Protein AF-A0A6P6S025-F1 (afdb_monomer)

Sequence (208 aa):
MRQEQKTNDDDSGNVTNVATKAQ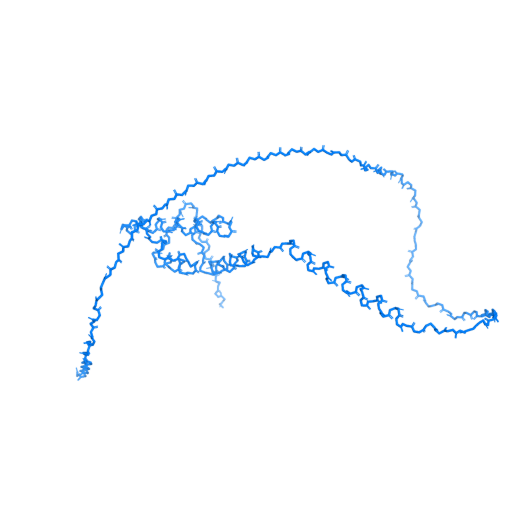LQAAVKTLGMGPSAFKGLSKEPDAYCSELQARILAFIEKSSGEKHKALPTPEELAELKKAAEAKKELSFLDASSIIEAIKRDIARDLEREAAQAASEPQQKKAKVEKEAGTRASAAPAAGSGAGKRGGDAEEKQEEEEDEDAEDSEDSDEDEDGSEDSEGDSEEDSDGSDSSEEDAAEEDEDKEE

Foldseek 3Di:
DDDDPDDPPDDDPDDQPQDAPVVLVLLCVLLVVPPVLQPPQDPDRVSNSVSSFVSSQVSLCVQQVDHDSYDDDPVVSNVSSVNSVVVVVVVVDDPVVVVVVVVVVVVVVVVVVVVVVVPPPPPDDDDDDDDDDDDDDDDDDDDDDDDDDDDDDDDDDDDDDDDDDDDDDDDDDDDDDDDDDDDDDDDDDDDDDDDDDDDDDDDDDDDD

Radius of gyration: 38.67 Å; Cα contacts (8 Å, |Δi|>4): 63; chains: 1; bounding box: 75×80×108 Å

Solvent-accessible surface area (backbone atoms only — not comparable to full-atom values): 14700 Å² total; per-residue (Å²): 136,82,84,78,83,76,80,82,81,75,85,71,83,91,62,77,70,67,60,52,64,68,58,51,52,50,49,41,59,65,60,60,62,58,75,68,70,62,62,92,56,58,90,50,70,70,58,26,31,46,54,46,49,53,52,50,44,54,50,44,27,72,56,66,68,50,87,61,86,55,85,71,54,76,66,56,42,51,51,48,40,52,50,31,50,52,51,53,57,53,70,71,58,55,66,66,63,52,53,51,50,52,53,52,50,54,53,52,51,53,51,53,49,51,51,50,64,71,66,55,77,81,79,81,83,79,96,80,80,87,84,92,82,90,81,84,88,83,84,89,84,88,83,91,80,87,86,84,86,89,83,82,88,80,91,77,89,79,82,88,80,85,83,87,80,87,86,87,82,84,78,89,78,88,77,89,78,88,74,88,74,90,78,88,78,90,82,82,88,80,87,80,89,84,77,89,84,88,78,80,89,83,86,79,88,75,92,130

Organism: NCBI:txid88456

Structure (mmCIF, N/CA/C/O backbone):
data_AF-A0A6P6S025-F1
#
_entry.id   AF-A0A6P6S025-F1
#
loop_
_atom_site.group_PDB
_atom_site.id
_atom_site.type_symbol
_atom_site.label_atom_id
_atom_site.label_alt_id
_atom_site.label_comp_id
_atom_site.label_asym_id
_atom_site.label_entity_id
_atom_site.label_seq_id
_atom_site.pdbx_PDB_ins_code
_atom_site.Cartn_x
_atom_site.Cartn_y
_atom_site.Cartn_z
_atom_site.occupancy
_atom_site.B_iso_or_equiv
_atom_site.auth_seq_id
_atom_site.auth_comp_id
_atom_site.auth_asym_id
_atom_site.auth_atom_id
_atom_site.pdbx_PDB_model_num
ATOM 1 N N . MET A 1 1 ? 34.491 -28.119 13.335 1.00 45.75 1 MET A N 1
ATOM 2 C CA . MET A 1 1 ? 34.463 -27.193 12.187 1.00 45.75 1 MET A CA 1
ATOM 3 C C . MET A 1 1 ? 33.104 -26.517 12.192 1.00 45.75 1 MET A C 1
ATOM 5 O O . MET A 1 1 ? 32.131 -27.137 11.790 1.00 45.75 1 MET A O 1
ATOM 9 N N . ARG A 1 2 ? 33.006 -25.324 12.785 1.00 48.69 2 ARG A N 1
ATOM 10 C CA . ARG A 1 2 ? 31.801 -24.493 12.696 1.00 48.69 2 ARG A CA 1
ATOM 11 C C . ARG A 1 2 ? 32.002 -23.607 11.474 1.00 48.69 2 ARG A C 1
ATOM 13 O O . ARG A 1 2 ? 32.992 -22.888 11.428 1.00 48.69 2 ARG A O 1
ATOM 20 N N . GLN A 1 3 ? 31.148 -23.761 10.468 1.00 48.97 3 GLN A N 1
ATOM 21 C CA . GLN A 1 3 ? 31.121 -22.850 9.332 1.00 48.97 3 GLN A CA 1
ATOM 22 C C . GLN A 1 3 ? 30.539 -21.527 9.830 1.00 48.97 3 GLN A C 1
ATOM 24 O O . GLN A 1 3 ? 29.394 -21.476 10.273 1.00 48.97 3 GLN A O 1
ATOM 29 N N . GLU A 1 4 ? 31.369 -20.491 9.827 1.00 56.25 4 GLU A N 1
ATOM 30 C CA . GLU A 1 4 ? 30.951 -19.109 10.017 1.00 56.25 4 GLU A CA 1
ATOM 31 C C . GLU A 1 4 ? 30.175 -18.689 8.764 1.00 56.25 4 GLU A C 1
ATOM 33 O O . GLU A 1 4 ? 30.724 -18.638 7.662 1.00 56.25 4 GLU A O 1
ATOM 38 N N . GLN A 1 5 ? 28.875 -18.448 8.923 1.00 57.62 5 GLN A N 1
ATOM 39 C CA . GLN A 1 5 ? 28.072 -17.782 7.907 1.00 57.62 5 GLN A CA 1
ATOM 40 C C . GLN A 1 5 ? 28.492 -16.314 7.886 1.00 57.62 5 GLN A C 1
ATOM 42 O O . GLN A 1 5 ? 28.171 -15.541 8.784 1.00 57.62 5 GLN A O 1
ATOM 47 N N . LYS A 1 6 ? 29.281 -15.966 6.873 1.00 56.22 6 LYS A N 1
ATOM 48 C CA . LYS A 1 6 ? 29.662 -14.599 6.545 1.00 56.22 6 LYS A CA 1
ATOM 49 C C . LYS A 1 6 ? 28.492 -13.965 5.793 1.00 56.22 6 LYS A C 1
ATOM 51 O O . LYS A 1 6 ? 28.271 -14.293 4.630 1.00 56.22 6 LYS A O 1
ATOM 56 N N . THR A 1 7 ? 27.719 -13.117 6.466 1.00 49.66 7 THR A N 1
ATOM 57 C CA . THR A 1 7 ? 26.795 -12.202 5.794 1.00 49.66 7 THR A CA 1
ATOM 58 C C . THR A 1 7 ? 27.651 -11.144 5.104 1.00 49.66 7 THR A C 1
ATOM 60 O O . THR A 1 7 ? 28.381 -10.390 5.744 1.00 49.66 7 THR A O 1
ATOM 63 N N . ASN A 1 8 ? 27.667 -11.179 3.773 1.00 44.22 8 ASN A N 1
ATOM 64 C CA . ASN A 1 8 ? 28.181 -10.073 2.981 1.00 44.22 8 ASN A CA 1
ATOM 65 C C . ASN A 1 8 ? 27.085 -9.008 2.966 1.00 44.22 8 ASN A C 1
ATOM 67 O O . ASN A 1 8 ? 26.176 -9.058 2.141 1.00 44.22 8 ASN A O 1
ATOM 71 N N . ASP A 1 9 ? 27.154 -8.087 3.917 1.00 46.47 9 ASP A N 1
ATOM 72 C CA . ASP A 1 9 ? 26.523 -6.782 3.791 1.00 46.47 9 ASP A CA 1
ATOM 73 C C . ASP A 1 9 ? 27.445 -5.941 2.899 1.00 46.47 9 ASP A C 1
ATOM 75 O O . ASP A 1 9 ? 28.384 -5.295 3.368 1.00 46.47 9 ASP A O 1
ATOM 79 N N . ASP A 1 10 ? 27.249 -6.051 1.583 1.00 49.84 10 ASP A N 1
ATOM 80 C CA . ASP A 1 10 ? 27.920 -5.189 0.619 1.00 49.84 10 ASP A CA 1
ATOM 81 C C . ASP A 1 10 ? 27.335 -3.774 0.712 1.00 49.84 10 ASP A C 1
ATOM 83 O O . ASP A 1 10 ? 26.189 -3.496 0.349 1.00 49.84 10 ASP A O 1
ATOM 87 N N . ASP A 1 11 ? 28.189 -2.885 1.211 1.00 51.81 11 ASP A N 1
ATOM 88 C CA . ASP A 1 11 ? 28.200 -1.452 0.966 1.00 51.81 11 ASP A CA 1
ATOM 89 C C . ASP A 1 11 ? 27.830 -1.142 -0.498 1.00 51.81 11 ASP A C 1
ATOM 91 O O . ASP A 1 11 ? 28.513 -1.533 -1.446 1.00 51.81 11 ASP A O 1
ATOM 95 N N . SER A 1 12 ? 26.734 -0.415 -0.703 1.00 38.59 12 SER A N 1
ATOM 96 C CA . SER A 1 12 ? 26.476 0.256 -1.976 1.00 38.59 12 SER A CA 1
ATOM 97 C C . SER A 1 12 ? 25.946 1.653 -1.721 1.00 38.59 12 SER A C 1
ATOM 99 O O . SER A 1 12 ? 24.746 1.936 -1.728 1.00 38.59 12 SER A O 1
ATOM 101 N N . GLY A 1 13 ? 26.901 2.555 -1.505 1.00 37.09 13 GLY A N 1
ATOM 102 C CA . GLY A 1 13 ? 26.704 3.975 -1.712 1.00 37.09 13 GLY A CA 1
ATOM 103 C C . GLY A 1 13 ? 26.188 4.262 -3.126 1.00 37.09 13 GLY A C 1
ATOM 104 O O . GLY A 1 13 ? 26.809 3.914 -4.122 1.00 37.09 13 GLY A O 1
ATOM 105 N N . ASN A 1 14 ? 25.047 4.945 -3.183 1.00 38.47 14 ASN A N 1
ATOM 106 C CA . ASN A 1 14 ? 24.631 5.866 -4.243 1.00 38.47 14 ASN A CA 1
ATOM 107 C C . ASN A 1 14 ? 24.763 5.408 -5.712 1.00 38.47 14 ASN A C 1
ATOM 109 O O . ASN A 1 14 ? 25.119 6.202 -6.583 1.00 38.47 14 ASN A O 1
ATOM 113 N N . VAL A 1 15 ? 24.396 4.163 -6.003 1.00 43.31 15 VAL A N 1
ATOM 114 C CA . VAL A 1 15 ? 23.937 3.765 -7.336 1.00 43.31 15 VAL A CA 1
ATOM 115 C C . VAL A 1 15 ? 22.492 3.337 -7.152 1.00 43.31 15 VAL A C 1
ATOM 117 O O . VAL A 1 15 ? 22.216 2.400 -6.405 1.00 43.31 15 VAL A O 1
ATOM 120 N N . THR A 1 16 ? 21.544 4.039 -7.771 1.00 56.47 16 THR A N 1
ATOM 121 C CA . THR A 1 16 ? 20.168 3.545 -7.890 1.00 56.47 16 THR A CA 1
ATOM 122 C C . THR A 1 16 ? 20.220 2.300 -8.767 1.00 56.47 16 THR A C 1
ATOM 124 O O . THR A 1 16 ? 20.054 2.390 -9.982 1.00 56.47 16 THR A O 1
ATOM 127 N N . ASN A 1 17 ? 20.552 1.152 -8.172 1.00 70.88 17 ASN A N 1
ATOM 128 C CA . ASN A 1 17 ? 20.560 -0.124 -8.862 1.00 70.88 17 ASN A CA 1
ATOM 129 C C . ASN A 1 17 ? 19.141 -0.353 -9.369 1.00 70.88 17 ASN A C 1
ATOM 131 O O . ASN A 1 17 ? 18.190 -0.494 -8.592 1.00 70.88 17 ASN A O 1
ATOM 135 N N . VAL A 1 18 ? 19.005 -0.286 -10.689 1.00 80.19 18 VAL A N 1
ATOM 136 C CA . VAL A 1 18 ? 17.740 -0.531 -11.355 1.00 80.19 18 VAL A CA 1
ATOM 137 C C . VAL A 1 18 ? 17.475 -2.027 -11.248 1.00 80.19 18 VAL A C 1
ATOM 139 O O . VAL A 1 18 ? 18.286 -2.845 -11.682 1.00 80.19 18 VAL A O 1
ATOM 142 N N . ALA A 1 19 ? 16.369 -2.390 -10.608 1.00 87.50 19 ALA A N 1
ATOM 143 C CA . ALA A 1 19 ? 15.974 -3.773 -10.430 1.00 87.50 19 ALA A CA 1
ATOM 144 C C . ALA A 1 19 ? 15.661 -4.419 -11.784 1.00 87.50 19 ALA A C 1
ATOM 146 O O . ALA A 1 19 ? 15.320 -3.761 -12.772 1.00 87.50 19 ALA A O 1
ATOM 147 N N . THR A 1 20 ? 15.750 -5.744 -11.833 1.00 90.19 20 THR A N 1
ATOM 148 C CA . THR A 1 20 ? 15.463 -6.477 -13.067 1.00 90.19 20 THR A CA 1
ATOM 149 C C . THR A 1 20 ? 13.993 -6.322 -13.467 1.00 90.19 20 THR A C 1
ATOM 151 O O . THR A 1 20 ? 13.100 -6.218 -12.622 1.00 90.19 20 THR A O 1
ATOM 154 N N . LYS A 1 21 ? 13.708 -6.395 -14.772 1.00 91.06 21 LYS A N 1
ATOM 155 C CA . LYS A 1 21 ? 12.338 -6.347 -15.312 1.00 91.06 21 LYS A CA 1
ATOM 156 C C . LYS A 1 21 ? 11.374 -7.302 -14.594 1.00 91.06 21 LYS A C 1
ATOM 158 O O . LYS A 1 21 ? 10.238 -6.922 -14.319 1.00 91.06 21 LYS A O 1
ATOM 163 N N . ALA A 1 22 ? 11.820 -8.519 -14.282 1.00 91.94 22 ALA A N 1
ATOM 164 C CA . ALA A 1 22 ? 11.009 -9.518 -13.588 1.00 91.94 22 ALA A CA 1
ATOM 165 C C . ALA A 1 22 ? 10.668 -9.095 -12.150 1.00 91.94 22 ALA A C 1
ATOM 167 O O . ALA A 1 22 ? 9.512 -9.204 -11.743 1.00 91.94 22 ALA A O 1
ATOM 168 N N . GLN A 1 23 ? 11.641 -8.558 -11.406 1.00 91.88 23 GLN A N 1
ATOM 169 C CA . GLN A 1 23 ? 11.421 -8.036 -10.052 1.00 91.88 23 GLN A CA 1
ATOM 170 C C . GLN A 1 23 ? 10.439 -6.862 -10.059 1.00 91.88 23 GLN A C 1
ATOM 172 O O . GLN A 1 23 ? 9.509 -6.835 -9.258 1.00 91.88 23 GLN A O 1
ATOM 177 N N . LEU A 1 24 ? 10.583 -5.935 -11.010 1.00 93.44 24 LEU A N 1
ATOM 178 C CA . LEU A 1 24 ? 9.676 -4.795 -11.152 1.00 93.44 24 LEU A CA 1
ATOM 179 C C . LEU A 1 24 ? 8.248 -5.240 -11.499 1.00 93.44 24 LEU A C 1
ATOM 181 O O . LEU A 1 24 ? 7.283 -4.749 -10.920 1.00 93.44 24 LEU A O 1
ATOM 185 N N . GLN A 1 25 ? 8.091 -6.210 -12.402 1.00 92.94 25 GLN A N 1
ATOM 186 C CA . GLN A 1 25 ? 6.777 -6.768 -12.735 1.00 92.94 25 GLN A CA 1
ATOM 187 C C . GLN A 1 25 ? 6.140 -7.515 -11.559 1.00 92.94 25 GLN A C 1
ATOM 189 O O . GLN A 1 25 ? 4.928 -7.414 -11.361 1.00 92.94 25 GLN A O 1
ATOM 194 N N . ALA A 1 26 ? 6.932 -8.253 -10.779 1.00 93.44 26 ALA A N 1
ATOM 195 C CA . ALA A 1 26 ? 6.456 -8.890 -9.557 1.00 93.44 26 ALA A CA 1
ATOM 196 C C . ALA A 1 26 ? 5.987 -7.836 -8.544 1.00 93.44 26 ALA A C 1
ATOM 198 O O . ALA A 1 26 ? 4.879 -7.952 -8.029 1.00 93.44 26 ALA A O 1
ATOM 199 N N . ALA A 1 27 ? 6.756 -6.763 -8.344 1.00 93.56 27 ALA A N 1
ATOM 200 C CA . ALA A 1 27 ? 6.387 -5.666 -7.455 1.00 93.56 27 ALA A CA 1
ATOM 201 C C . ALA A 1 27 ? 5.075 -4.979 -7.871 1.00 93.56 27 ALA A C 1
ATOM 203 O O . ALA A 1 27 ? 4.195 -4.791 -7.035 1.00 93.56 27 ALA A O 1
ATOM 204 N N . VAL A 1 28 ? 4.891 -4.687 -9.166 1.00 94.56 28 VAL A N 1
ATOM 205 C CA . VAL A 1 28 ? 3.630 -4.136 -9.705 1.00 94.56 28 VAL A CA 1
ATOM 206 C C . VAL A 1 28 ? 2.436 -5.037 -9.389 1.00 94.56 28 VAL A C 1
ATOM 208 O O . VAL A 1 28 ? 1.371 -4.544 -9.013 1.00 94.5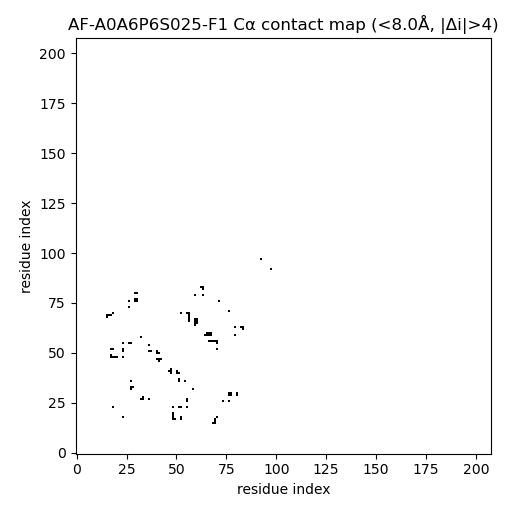6 28 VAL A O 1
ATOM 211 N N . LYS A 1 29 ? 2.606 -6.358 -9.532 1.00 94.38 29 LYS A N 1
ATOM 212 C CA . LYS A 1 29 ? 1.562 -7.342 -9.214 1.00 94.38 29 LYS A CA 1
ATOM 213 C C . LYS A 1 29 ? 1.274 -7.386 -7.716 1.00 94.38 29 LYS A C 1
ATOM 215 O O . LYS A 1 29 ? 0.107 -7.347 -7.334 1.00 94.38 29 LYS A O 1
ATOM 220 N N . THR A 1 30 ? 2.309 -7.421 -6.878 1.00 93.44 30 THR A N 1
ATOM 221 C CA . THR A 1 30 ? 2.167 -7.418 -5.416 1.00 93.44 30 THR A CA 1
ATOM 222 C C . THR A 1 30 ? 1.404 -6.181 -4.959 1.00 93.44 30 THR A C 1
ATOM 224 O O . THR A 1 30 ? 0.381 -6.320 -4.293 1.00 93.44 30 THR A O 1
ATOM 227 N N . LEU A 1 31 ? 1.817 -4.993 -5.404 1.00 92.25 31 LEU A N 1
ATOM 228 C CA . LEU A 1 31 ? 1.196 -3.711 -5.054 1.00 92.25 31 LEU A CA 1
ATOM 229 C C . LEU A 1 31 ? -0.183 -3.489 -5.695 1.00 92.25 31 LEU A C 1
ATOM 231 O O . LEU A 1 31 ? -0.912 -2.598 -5.275 1.00 92.25 31 LEU A O 1
ATOM 235 N N . GLY A 1 32 ? -0.565 -4.286 -6.698 1.00 92.75 32 GLY A N 1
ATOM 236 C CA . GLY A 1 32 ? -1.865 -4.169 -7.358 1.00 92.75 32 GLY A CA 1
ATOM 237 C C . GLY A 1 32 ? -2.027 -2.902 -8.206 1.00 92.75 32 GLY A C 1
ATOM 238 O O . GLY A 1 32 ? -3.150 -2.450 -8.398 1.00 92.75 32 GLY A O 1
ATOM 239 N N . MET A 1 33 ? -0.937 -2.330 -8.739 1.00 91.44 33 MET A N 1
ATOM 240 C CA . MET A 1 33 ? -0.985 -1.073 -9.515 1.00 91.44 33 MET A CA 1
ATOM 241 C C . MET A 1 33 ? -1.728 -1.205 -10.862 1.00 91.44 33 MET A C 1
ATOM 243 O O . MET A 1 33 ? -2.077 -0.200 -11.477 1.00 91.44 33 MET A O 1
ATOM 247 N N . GLY A 1 34 ? -1.973 -2.435 -11.326 1.00 90.69 34 GLY A N 1
ATOM 248 C CA . GLY A 1 34 ? -2.713 -2.724 -12.556 1.00 90.69 34 GLY A CA 1
ATOM 249 C C . GLY A 1 34 ? -1.941 -2.432 -13.857 1.00 90.69 34 GLY A C 1
ATOM 250 O O . GLY A 1 34 ? -0.766 -2.059 -13.831 1.00 90.69 34 GLY A O 1
ATOM 251 N N . PRO A 1 35 ? -2.583 -2.612 -15.031 1.00 90.75 35 PRO A N 1
ATOM 252 C CA . PRO A 1 35 ? -1.940 -2.445 -16.341 1.00 90.75 35 PRO A CA 1
ATOM 253 C C . PRO A 1 35 ? -1.497 -1.008 -16.646 1.00 90.75 35 PRO A C 1
ATOM 255 O O . PRO A 1 35 ? -0.581 -0.790 -17.440 1.00 90.75 35 PRO A O 1
ATOM 258 N N . SER A 1 36 ? -2.124 -0.018 -16.006 1.00 91.88 36 SER A N 1
ATOM 259 C CA . SER A 1 36 ? -1.801 1.405 -16.167 1.00 91.88 36 SER A CA 1
ATOM 260 C C . SER A 1 36 ? -0.366 1.731 -15.754 1.00 91.88 36 SER A C 1
ATOM 262 O O . SER A 1 36 ? 0.236 2.627 -16.345 1.00 91.88 36 SER A O 1
ATOM 264 N N . ALA A 1 37 ? 0.220 0.955 -14.832 1.00 91.94 37 ALA A N 1
ATOM 265 C CA . ALA A 1 37 ? 1.624 1.076 -14.448 1.00 91.94 37 ALA A CA 1
ATOM 266 C C . ALA A 1 37 ? 2.574 0.978 -15.656 1.00 91.94 37 ALA A C 1
ATOM 268 O O . ALA A 1 37 ? 3.629 1.615 -15.661 1.00 91.94 37 ALA A O 1
ATOM 269 N N . PHE A 1 38 ? 2.172 0.247 -16.705 1.00 92.50 38 PHE A N 1
ATOM 270 C CA . PHE A 1 38 ? 2.967 0.033 -17.913 1.00 92.50 38 PHE A CA 1
ATOM 271 C C . PHE A 1 38 ? 2.666 1.011 -19.056 1.00 92.50 38 PHE A C 1
ATOM 273 O O . PHE A 1 38 ? 3.378 1.028 -20.061 1.00 92.50 38 PHE A O 1
ATOM 280 N N . LYS A 1 39 ? 1.621 1.838 -18.932 1.00 93.81 39 LYS A N 1
ATOM 281 C CA . LYS A 1 39 ? 1.179 2.726 -20.013 1.00 93.81 39 LYS A CA 1
ATOM 282 C C . LYS A 1 39 ? 2.241 3.790 -20.303 1.00 93.81 39 LYS A C 1
ATOM 284 O O . LYS A 1 39 ? 2.682 4.499 -19.398 1.00 93.81 39 LYS A O 1
ATOM 289 N N . GLY A 1 40 ? 2.647 3.902 -21.567 1.00 90.25 40 GLY A N 1
ATOM 290 C CA . GLY A 1 40 ? 3.609 4.913 -22.015 1.00 90.25 40 GLY A CA 1
ATOM 291 C C . GLY A 1 40 ? 5.027 4.747 -21.460 1.00 90.25 40 GLY A C 1
ATOM 292 O O . GLY A 1 40 ? 5.737 5.741 -21.383 1.00 90.25 40 GLY A O 1
ATOM 293 N N . LEU A 1 41 ? 5.422 3.541 -21.034 1.00 91.56 41 LEU A N 1
ATOM 294 C CA . LEU A 1 41 ? 6.827 3.242 -20.737 1.00 91.56 41 LEU A CA 1
ATOM 295 C C . LEU A 1 41 ? 7.650 3.165 -22.027 1.00 91.56 41 LEU A C 1
ATOM 297 O O . LEU A 1 41 ? 7.140 2.756 -23.077 1.00 91.56 41 LEU A O 1
ATOM 301 N N . SER A 1 42 ? 8.935 3.500 -21.928 1.00 90.06 42 SER A N 1
ATOM 302 C CA . SER A 1 42 ? 9.883 3.317 -23.027 1.00 90.06 42 SER A CA 1
ATOM 303 C C . SER A 1 42 ? 9.972 1.854 -23.493 1.00 90.06 42 SER A C 1
ATOM 305 O O . SER A 1 42 ? 9.789 0.915 -22.718 1.00 90.06 42 SER A O 1
ATOM 307 N N . LYS A 1 43 ? 10.266 1.651 -24.785 1.00 90.25 43 LYS A N 1
ATOM 308 C CA . LYS A 1 43 ? 10.531 0.320 -25.370 1.00 90.25 43 LYS A CA 1
ATOM 309 C C . LYS A 1 43 ? 11.973 -0.143 -25.135 1.00 90.25 43 LYS A C 1
ATOM 311 O O . LYS A 1 43 ? 12.243 -1.336 -25.241 1.00 90.25 43 LYS A O 1
ATOM 316 N N . GLU A 1 44 ? 12.873 0.790 -24.823 1.00 92.25 44 GLU A N 1
ATOM 317 C CA . GLU A 1 44 ? 14.274 0.501 -24.518 1.00 92.25 44 GLU A CA 1
ATOM 318 C C . GLU A 1 44 ? 14.385 -0.174 -23.145 1.00 92.25 44 GLU A C 1
ATOM 320 O O . GLU A 1 44 ? 13.805 0.332 -22.183 1.00 92.25 44 GLU A O 1
ATOM 325 N N . PRO A 1 45 ? 15.120 -1.291 -23.009 1.00 84.81 45 PRO A N 1
ATOM 326 C CA . PRO A 1 45 ? 15.104 -2.107 -21.795 1.00 84.81 45 PRO A CA 1
ATOM 327 C C . PRO A 1 45 ? 15.602 -1.355 -20.551 1.00 84.81 45 PRO A C 1
ATOM 329 O O . PRO A 1 45 ? 15.003 -1.488 -19.481 1.00 84.81 45 PRO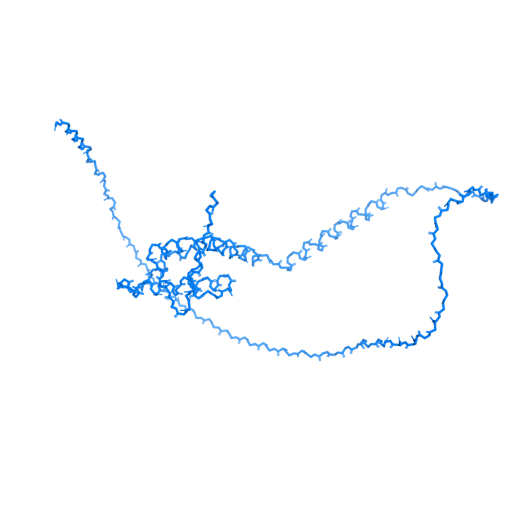 A O 1
ATOM 332 N N . ASP A 1 46 ? 16.640 -0.531 -20.691 1.00 88.44 46 ASP A N 1
ATOM 333 C CA . ASP A 1 46 ? 17.244 0.204 -19.572 1.00 88.44 46 ASP A CA 1
ATOM 334 C C . ASP A 1 46 ? 16.354 1.366 -19.107 1.00 88.44 46 ASP A C 1
ATOM 336 O O . ASP A 1 46 ? 16.120 1.555 -17.907 1.00 88.44 46 ASP A O 1
ATOM 340 N N . ALA A 1 47 ? 15.791 2.113 -20.063 1.00 90.94 47 ALA A N 1
ATOM 341 C CA . ALA A 1 47 ? 14.844 3.190 -19.781 1.00 90.94 47 ALA A CA 1
ATOM 342 C C . ALA A 1 47 ? 13.533 2.639 -19.203 1.00 90.94 47 ALA A C 1
ATOM 344 O O . ALA A 1 47 ? 13.027 3.170 -18.218 1.00 90.94 47 ALA A O 1
ATOM 345 N N . TYR A 1 48 ? 13.033 1.524 -19.748 1.00 92.88 48 TYR A N 1
ATOM 346 C CA . TYR A 1 48 ? 11.845 0.828 -19.258 1.00 92.88 48 TYR A CA 1
ATOM 347 C C . TYR A 1 48 ? 11.974 0.466 -17.776 1.00 92.88 48 TYR A C 1
ATOM 349 O O . TYR A 1 48 ? 11.073 0.754 -16.988 1.00 92.88 48 TYR A O 1
ATOM 357 N N . CYS A 1 49 ? 13.086 -0.166 -17.379 1.00 91.25 49 CYS A N 1
ATOM 358 C CA . CYS A 1 49 ? 13.260 -0.601 -15.994 1.00 91.25 49 CYS A CA 1
ATOM 359 C C . CYS A 1 49 ? 13.397 0.603 -15.050 1.00 91.25 49 CYS A C 1
ATOM 361 O O . CYS A 1 49 ? 12.797 0.610 -13.977 1.00 91.25 49 CYS A O 1
ATOM 363 N N . SER A 1 50 ? 14.111 1.646 -15.480 1.00 93.12 50 SER A N 1
ATOM 364 C CA . SER A 1 50 ? 14.309 2.872 -14.697 1.00 93.12 50 SER A CA 1
ATOM 365 C C . SER A 1 50 ? 12.997 3.634 -14.468 1.00 93.12 50 SER A C 1
ATOM 367 O O . SER A 1 50 ? 12.671 3.990 -13.335 1.00 93.12 50 SER A O 1
ATOM 369 N N . GLU A 1 51 ? 12.204 3.839 -15.523 1.00 94.25 51 GLU A N 1
ATOM 370 C CA . GLU A 1 51 ? 10.900 4.510 -15.444 1.00 94.25 51 GLU A CA 1
ATOM 371 C C . GLU A 1 51 ? 9.896 3.706 -14.611 1.00 94.25 51 GLU A C 1
ATOM 373 O O . GLU A 1 51 ? 9.175 4.268 -13.783 1.00 94.25 51 GLU A O 1
ATOM 378 N N . LEU A 1 52 ? 9.854 2.383 -14.799 1.00 94.69 52 LEU A N 1
ATOM 379 C CA . LEU A 1 52 ? 8.957 1.518 -14.042 1.00 94.69 52 LEU A CA 1
ATOM 380 C C . LEU A 1 52 ? 9.320 1.502 -12.553 1.00 94.69 52 LEU A C 1
ATOM 382 O O . LEU A 1 52 ? 8.429 1.591 -11.710 1.00 94.69 52 LEU A O 1
ATOM 386 N N . GLN A 1 53 ? 10.611 1.453 -12.218 1.00 93.75 53 GLN A N 1
ATOM 387 C CA . GLN A 1 53 ? 11.071 1.557 -10.835 1.00 93.75 53 GLN A CA 1
ATOM 388 C C . GLN A 1 53 ? 10.668 2.889 -10.205 1.00 93.75 53 GLN A C 1
ATOM 390 O O . GLN A 1 53 ? 10.121 2.889 -9.105 1.00 93.75 53 GLN A O 1
ATOM 395 N N . ALA A 1 54 ? 10.862 4.010 -10.905 1.00 93.19 54 ALA A N 1
ATOM 396 C CA . ALA A 1 54 ? 10.449 5.322 -10.412 1.00 93.19 54 ALA A CA 1
ATOM 397 C C . ALA A 1 54 ? 8.937 5.384 -10.132 1.00 93.19 54 ALA A C 1
ATOM 399 O O . ALA A 1 54 ? 8.521 5.888 -9.090 1.00 93.19 54 ALA A O 1
ATOM 400 N N . ARG A 1 55 ? 8.107 4.810 -11.015 1.00 94.7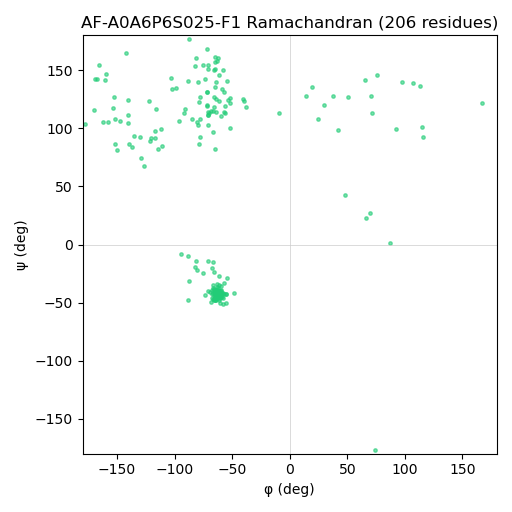5 55 ARG A N 1
ATOM 401 C CA . ARG A 1 55 ? 6.651 4.730 -10.808 1.00 94.75 55 ARG A CA 1
ATOM 402 C C . ARG A 1 55 ? 6.268 3.869 -9.610 1.00 94.75 55 ARG A C 1
ATOM 404 O O . ARG A 1 55 ? 5.367 4.248 -8.868 1.00 94.75 55 ARG A O 1
ATOM 411 N N . ILE A 1 56 ? 6.927 2.727 -9.422 1.00 94.44 56 ILE A N 1
ATOM 412 C CA . ILE A 1 56 ? 6.678 1.852 -8.270 1.00 94.44 56 ILE A CA 1
ATOM 413 C C . ILE A 1 56 ? 7.030 2.580 -6.970 1.00 94.44 56 ILE A C 1
ATOM 415 O O . ILE A 1 56 ? 6.227 2.585 -6.043 1.00 94.44 56 ILE A O 1
ATOM 419 N N . LEU A 1 57 ? 8.187 3.243 -6.914 1.00 93.69 57 LEU A N 1
ATOM 420 C CA . LEU A 1 57 ? 8.608 3.995 -5.730 1.00 93.69 57 LEU A CA 1
ATOM 421 C C . LEU A 1 57 ? 7.650 5.149 -5.418 1.00 93.69 57 LEU A C 1
ATOM 423 O O . LEU A 1 57 ? 7.242 5.297 -4.271 1.00 93.69 57 LEU A O 1
ATOM 427 N N . ALA A 1 58 ? 7.219 5.900 -6.434 1.00 93.50 58 ALA A N 1
ATOM 428 C CA . ALA A 1 58 ? 6.229 6.963 -6.266 1.00 93.50 58 ALA A CA 1
ATOM 429 C C . ALA A 1 58 ? 4.867 6.429 -5.781 1.00 93.50 58 ALA A C 1
ATOM 431 O O . ALA A 1 58 ? 4.185 7.071 -4.983 1.00 93.50 58 ALA A O 1
ATOM 432 N N . PHE A 1 59 ? 4.456 5.243 -6.241 1.00 93.50 59 PHE A N 1
ATOM 433 C CA . PHE A 1 59 ? 3.232 4.597 -5.767 1.00 93.50 59 PHE A CA 1
ATOM 434 C C . PHE A 1 59 ? 3.338 4.167 -4.302 1.00 93.50 59 PHE A C 1
ATOM 436 O O . PHE A 1 59 ? 2.397 4.370 -3.530 1.00 93.50 59 PHE A O 1
ATOM 443 N N . ILE A 1 60 ? 4.476 3.593 -3.910 1.00 92.75 60 ILE A N 1
ATOM 444 C CA . ILE A 1 60 ? 4.742 3.236 -2.515 1.00 92.75 60 ILE A CA 1
ATOM 445 C C . ILE A 1 60 ? 4.695 4.500 -1.656 1.00 92.75 60 ILE A C 1
ATOM 447 O O . ILE A 1 60 ? 3.900 4.553 -0.727 1.00 92.75 60 ILE A O 1
ATOM 451 N N . GLU A 1 61 ? 5.410 5.558 -2.037 1.00 93.06 61 GLU A N 1
ATOM 452 C CA . GLU A 1 61 ? 5.402 6.835 -1.314 1.00 93.06 61 GLU A CA 1
ATOM 453 C C . GLU A 1 61 ? 3.985 7.403 -1.148 1.00 93.06 61 GLU A C 1
ATOM 455 O O . GLU A 1 61 ? 3.613 7.830 -0.058 1.00 93.06 61 GLU A O 1
ATOM 460 N N . LYS A 1 62 ? 3.149 7.353 -2.191 1.00 91.81 62 LYS A N 1
ATOM 461 C CA . LYS A 1 62 ? 1.755 7.818 -2.112 1.00 91.81 62 LYS A CA 1
ATOM 462 C C . LYS A 1 62 ? 0.885 6.956 -1.188 1.00 91.81 62 LYS A C 1
ATOM 464 O O . LYS A 1 62 ? -0.036 7.476 -0.561 1.00 91.81 62 LYS A O 1
ATOM 469 N N . SER A 1 63 ? 1.123 5.647 -1.144 1.00 89.69 63 SER A N 1
ATOM 470 C CA . SER A 1 63 ? 0.273 4.696 -0.415 1.00 89.69 63 SER A CA 1
ATOM 471 C C . SER A 1 63 ? 0.687 4.531 1.050 1.00 89.69 63 SER A C 1
ATOM 473 O O . SER A 1 63 ? -0.160 4.648 1.939 1.00 89.69 63 SER A O 1
ATOM 475 N N . SER A 1 64 ? 1.978 4.328 1.318 1.00 86.75 64 SER A N 1
ATOM 476 C CA . SER A 1 64 ? 2.521 4.182 2.671 1.00 86.75 64 SER A CA 1
ATOM 477 C C . SER A 1 64 ? 2.884 5.520 3.316 1.00 86.75 64 SER A C 1
ATOM 479 O O . SER A 1 64 ? 2.724 5.672 4.524 1.00 86.75 64 SER A O 1
ATOM 481 N N . GLY A 1 65 ? 3.301 6.517 2.529 1.00 85.00 65 GLY A N 1
ATOM 482 C CA . GLY A 1 65 ? 3.915 7.754 3.029 1.00 85.00 65 GLY A CA 1
ATOM 483 C C . GLY A 1 65 ? 5.431 7.647 3.231 1.00 85.00 65 GLY A C 1
ATOM 484 O O . GLY A 1 65 ? 6.058 8.614 3.663 1.00 85.00 65 GLY A O 1
ATOM 485 N N . GLU A 1 66 ? 6.033 6.495 2.924 1.00 85.81 66 GLU A N 1
ATOM 486 C CA . GLU A 1 66 ? 7.460 6.240 3.118 1.00 85.81 66 GLU A CA 1
ATOM 487 C C . GLU A 1 66 ? 8.257 6.423 1.822 1.00 85.81 66 GLU A C 1
ATOM 489 O O . GLU A 1 66 ? 7.890 5.937 0.751 1.00 85.81 66 GLU A O 1
ATOM 494 N N . LYS A 1 67 ? 9.394 7.121 1.923 1.00 88.94 67 LYS A N 1
ATOM 495 C CA . LYS A 1 67 ? 10.303 7.366 0.797 1.00 88.94 67 LYS A CA 1
ATOM 496 C C . LYS A 1 67 ? 11.371 6.283 0.726 1.00 88.94 67 LYS A C 1
ATOM 498 O O . LYS A 1 67 ? 12.277 6.249 1.559 1.00 88.94 67 LYS A O 1
ATOM 503 N N . HIS A 1 68 ? 11.331 5.467 -0.322 1.00 85.88 68 HIS A N 1
ATOM 504 C CA . HIS A 1 68 ? 12.352 4.453 -0.585 1.00 85.88 68 HIS A CA 1
ATOM 505 C C . HIS A 1 68 ? 13.315 4.909 -1.686 1.00 85.88 68 HIS A C 1
ATOM 507 O O . HIS A 1 68 ? 12.906 5.400 -2.736 1.00 85.88 68 HIS A O 1
ATOM 513 N N . LYS A 1 69 ? 14.621 4.728 -1.453 1.00 85.19 69 LYS A N 1
ATOM 514 C CA . LYS A 1 69 ? 15.676 5.041 -2.438 1.00 85.19 69 LYS A CA 1
ATOM 515 C C . LYS A 1 69 ? 15.858 3.939 -3.489 1.00 85.19 69 LYS A C 1
ATOM 517 O O . LYS A 1 69 ? 16.402 4.194 -4.559 1.00 85.19 69 LYS A O 1
ATOM 522 N N . ALA A 1 70 ? 15.434 2.720 -3.171 1.00 86.38 70 ALA A N 1
ATOM 523 C CA . ALA A 1 70 ? 15.534 1.531 -4.008 1.00 86.38 70 ALA A CA 1
ATOM 524 C C . ALA A 1 70 ? 14.268 0.682 -3.849 1.00 86.38 70 ALA A C 1
ATOM 526 O O . ALA A 1 70 ? 13.494 0.902 -2.918 1.00 86.38 70 ALA A O 1
ATOM 527 N N . LEU A 1 71 ? 14.054 -0.266 -4.766 1.00 88.81 71 LEU A N 1
ATOM 528 C CA . LEU A 1 71 ? 12.907 -1.170 -4.704 1.00 88.81 71 LEU A CA 1
ATOM 529 C C . LEU A 1 71 ? 12.968 -2.001 -3.405 1.00 88.81 71 LEU A C 1
ATOM 531 O O . LEU A 1 71 ? 13.975 -2.685 -3.206 1.00 88.81 71 LEU A O 1
ATOM 535 N N . PRO A 1 72 ? 11.931 -1.965 -2.547 1.00 89.81 72 PRO A N 1
ATOM 536 C CA . PRO A 1 72 ? 11.883 -2.795 -1.348 1.00 89.81 72 PRO A CA 1
ATOM 537 C C . PRO A 1 72 ? 11.882 -4.285 -1.688 1.00 89.81 72 PRO A C 1
ATOM 539 O O . PRO A 1 72 ? 11.544 -4.699 -2.804 1.00 89.81 72 PRO A O 1
ATOM 542 N N . THR A 1 73 ? 12.244 -5.102 -0.709 1.00 90.56 73 THR A N 1
ATOM 543 C CA . THR A 1 73 ? 12.194 -6.557 -0.837 1.00 90.56 73 THR A CA 1
ATOM 544 C C . THR A 1 73 ? 10.752 -7.044 -1.042 1.00 90.56 73 THR A C 1
ATOM 546 O O . THR A 1 73 ? 9.794 -6.357 -0.682 1.00 90.56 73 THR A O 1
ATOM 549 N N . PRO A 1 74 ? 10.543 -8.242 -1.618 1.00 87.56 74 PRO A N 1
ATOM 550 C CA . PRO A 1 74 ? 9.197 -8.776 -1.828 1.00 87.56 74 PRO A CA 1
ATOM 551 C C . PRO A 1 74 ? 8.365 -8.900 -0.544 1.00 87.56 74 PRO A C 1
ATOM 553 O O . PRO A 1 74 ? 7.149 -8.722 -0.596 1.00 87.56 74 PRO A O 1
ATOM 556 N N . GLU A 1 75 ? 9.012 -9.195 0.587 1.00 89.81 75 GLU A N 1
ATOM 557 C CA . GLU A 1 75 ? 8.366 -9.283 1.901 1.00 89.81 75 GLU A CA 1
ATOM 558 C C . GLU A 1 75 ? 7.891 -7.899 2.362 1.00 89.81 75 GLU A C 1
ATOM 560 O O . GLU A 1 75 ? 6.704 -7.722 2.638 1.00 89.81 75 GLU A O 1
ATOM 565 N N . GLU A 1 76 ? 8.764 -6.889 2.304 1.00 91.19 76 GLU A N 1
ATOM 566 C CA . GLU A 1 76 ? 8.414 -5.496 2.617 1.00 91.19 76 GLU A CA 1
ATOM 567 C C . GLU A 1 76 ? 7.301 -4.967 1.701 1.00 91.19 76 GLU A C 1
ATOM 569 O O . GLU A 1 76 ? 6.390 -4.283 2.155 1.00 91.19 76 GLU A O 1
ATOM 574 N N . LEU A 1 77 ? 7.309 -5.315 0.409 1.00 90.88 77 LEU A N 1
ATOM 575 C CA . LEU A 1 77 ? 6.242 -4.928 -0.522 1.00 90.88 77 LEU A CA 1
ATOM 576 C C . LEU A 1 77 ? 4.877 -5.509 -0.132 1.00 90.88 77 LEU A C 1
ATOM 578 O O . LEU A 1 77 ? 3.850 -4.846 -0.308 1.00 90.88 77 LEU A O 1
ATOM 582 N N . ALA A 1 78 ? 4.844 -6.744 0.372 1.00 90.44 78 ALA A N 1
ATOM 583 C CA . ALA A 1 78 ? 3.610 -7.365 0.841 1.00 90.44 78 ALA A CA 1
ATOM 584 C C . ALA A 1 78 ? 3.097 -6.685 2.120 1.00 90.44 78 ALA A C 1
ATOM 586 O O . ALA A 1 78 ? 1.896 -6.433 2.245 1.00 90.44 78 ALA A O 1
ATOM 587 N N . GLU A 1 79 ? 4.001 -6.339 3.035 1.00 92.06 79 GLU A N 1
ATOM 588 C CA . GLU A 1 79 ? 3.668 -5.587 4.245 1.00 92.06 79 GLU A CA 1
ATOM 589 C C . GLU A 1 79 ? 3.165 -4.178 3.924 1.00 92.06 79 GLU A C 1
ATOM 591 O O . GLU A 1 79 ? 2.115 -3.785 4.427 1.00 92.06 79 GLU A O 1
ATOM 596 N N . LEU A 1 80 ? 3.832 -3.459 3.016 1.00 91.69 80 LEU A N 1
ATOM 597 C CA . LEU A 1 80 ? 3.414 -2.139 2.539 1.00 91.69 80 LEU A CA 1
ATOM 598 C C . LEU A 1 80 ? 2.015 -2.179 1.920 1.00 91.69 80 LEU A C 1
ATOM 600 O O . LEU A 1 80 ? 1.191 -1.310 2.202 1.00 91.69 80 LEU A O 1
ATOM 604 N N . LYS A 1 81 ? 1.707 -3.210 1.123 1.00 91.69 81 LYS A N 1
ATOM 605 C CA . LYS A 1 81 ? 0.359 -3.401 0.571 1.00 91.69 81 LYS A CA 1
ATOM 606 C C . LYS A 1 81 ? -0.677 -3.581 1.680 1.00 91.69 81 LYS A C 1
ATOM 608 O O . LYS A 1 81 ? -1.713 -2.922 1.660 1.00 91.69 81 LYS A O 1
ATOM 613 N N . LYS A 1 82 ? -0.393 -4.452 2.651 1.00 92.50 82 LYS A N 1
ATOM 614 C CA . LYS A 1 82 ? -1.284 -4.711 3.787 1.00 92.50 82 LYS A CA 1
ATOM 615 C C . LYS A 1 82 ? -1.482 -3.456 4.641 1.00 92.50 82 LYS A C 1
ATOM 617 O O . LYS A 1 82 ? -2.598 -3.175 5.065 1.00 92.50 82 LYS A O 1
ATOM 622 N N . ALA A 1 83 ? -0.419 -2.689 4.871 1.00 89.38 83 ALA A N 1
ATOM 623 C CA . ALA A 1 83 ? -0.474 -1.428 5.600 1.00 89.38 83 ALA A CA 1
ATOM 624 C C . ALA A 1 83 ? -1.305 -0.377 4.848 1.00 89.38 83 ALA A C 1
ATOM 626 O O . ALA A 1 83 ? -2.134 0.298 5.455 1.00 89.38 83 ALA A O 1
ATOM 627 N N . ALA A 1 84 ? -1.142 -0.273 3.526 1.00 88.94 84 ALA A N 1
ATOM 628 C CA . ALA A 1 84 ? -1.938 0.621 2.691 1.00 88.94 84 ALA A CA 1
ATOM 629 C C . ALA A 1 84 ? -3.429 0.239 2.685 1.00 88.94 84 ALA A C 1
ATOM 631 O O . ALA A 1 84 ? -4.291 1.115 2.758 1.00 88.94 84 ALA A O 1
ATOM 632 N N . GLU A 1 85 ? -3.746 -1.057 2.642 1.00 89.75 85 GLU A N 1
ATOM 633 C CA . GLU A 1 85 ? -5.119 -1.559 2.744 1.00 89.75 85 GLU A CA 1
ATOM 634 C C . GLU A 1 85 ? -5.730 -1.254 4.115 1.00 89.75 85 GLU A C 1
ATOM 636 O O . GLU A 1 85 ? -6.799 -0.654 4.178 1.00 89.75 85 GLU A O 1
ATOM 641 N N . ALA A 1 86 ? -5.011 -1.528 5.206 1.00 89.31 86 ALA A N 1
ATOM 642 C CA . ALA A 1 86 ? -5.454 -1.181 6.555 1.00 89.31 86 ALA A CA 1
ATOM 643 C C . ALA A 1 86 ? -5.678 0.332 6.719 1.00 89.31 86 ALA A C 1
ATOM 645 O O . ALA A 1 86 ? -6.664 0.761 7.312 1.00 89.31 86 ALA A O 1
ATOM 646 N N . LYS A 1 87 ? -4.803 1.169 6.147 1.00 88.75 87 LYS A N 1
ATOM 647 C CA . LYS A 1 87 ? -4.972 2.630 6.153 1.00 88.75 87 LYS A CA 1
ATOM 648 C C . LYS A 1 87 ? -6.228 3.058 5.393 1.00 88.75 87 LYS A C 1
ATOM 650 O O . LYS A 1 87 ? -6.941 3.951 5.845 1.00 88.75 87 LYS A O 1
ATOM 655 N N . LYS A 1 88 ? -6.520 2.413 4.262 1.00 89.06 88 LYS A N 1
ATOM 656 C CA . LYS A 1 88 ? -7.756 2.636 3.509 1.00 89.06 88 LYS A CA 1
ATOM 657 C C . LYS A 1 88 ? -8.981 2.214 4.328 1.00 89.06 88 LYS A C 1
ATOM 659 O O . LYS A 1 88 ? -9.942 2.970 4.390 1.00 89.06 88 LYS A O 1
ATOM 664 N N . GLU A 1 89 ? -8.939 1.067 5.001 1.00 89.75 89 GLU A N 1
ATOM 665 C CA . GLU A 1 89 ? -10.012 0.620 5.901 1.00 89.75 89 GLU A CA 1
ATOM 666 C C . GLU A 1 89 ? -10.268 1.610 7.040 1.00 89.75 89 GLU A C 1
ATOM 668 O O . GLU A 1 89 ? -11.412 1.994 7.277 1.00 89.75 89 GLU A O 1
ATOM 673 N N . LEU A 1 90 ? -9.205 2.101 7.681 1.00 87.56 90 LEU A N 1
ATOM 674 C CA . LEU A 1 90 ? -9.303 3.138 8.708 1.00 87.56 90 LEU A CA 1
ATOM 675 C C . LEU A 1 90 ? -9.861 4.451 8.153 1.00 87.56 90 LEU A C 1
ATOM 677 O O . LEU A 1 90 ? -10.601 5.128 8.855 1.00 87.56 90 LEU A O 1
ATOM 681 N N . SER A 1 91 ? -9.564 4.799 6.897 1.00 86.12 91 SER A N 1
ATOM 682 C CA . SER A 1 91 ? -10.119 6.007 6.274 1.00 86.12 91 SER A CA 1
ATOM 683 C C . SER A 1 91 ? -11.632 5.940 6.031 1.00 86.12 91 SER A C 1
ATOM 685 O O . SER A 1 91 ? -12.265 6.983 5.908 1.00 86.12 91 SER A O 1
ATOM 687 N N . PHE A 1 92 ? -12.229 4.741 5.992 1.00 86.00 92 PHE A N 1
ATOM 688 C CA . PHE A 1 92 ? -13.687 4.582 5.929 1.00 86.00 92 PHE A CA 1
ATOM 689 C C . PHE A 1 92 ? -14.366 4.699 7.301 1.00 86.00 92 PHE A C 1
ATOM 691 O O . PHE A 1 92 ? -15.590 4.820 7.366 1.00 86.00 92 PHE A O 1
ATOM 698 N N . LEU A 1 93 ? -13.602 4.638 8.395 1.00 89.25 93 LEU A N 1
ATOM 699 C CA . LEU A 1 93 ? -14.128 4.810 9.743 1.00 89.25 93 LEU A CA 1
ATOM 700 C C . LEU A 1 93 ? -14.185 6.299 10.091 1.00 89.25 93 LEU A C 1
ATOM 702 O O . LEU A 1 93 ? -13.165 6.934 10.345 1.00 89.25 93 LEU A O 1
ATOM 706 N N . ASP A 1 94 ? -15.399 6.844 10.147 1.00 91.62 94 ASP A N 1
ATOM 707 C CA . ASP A 1 94 ? -15.632 8.198 10.644 1.00 91.62 94 ASP A CA 1
ATOM 708 C C . ASP A 1 94 ? -15.614 8.230 12.181 1.00 91.62 94 ASP A C 1
ATOM 710 O O . ASP A 1 94 ? -16.399 7.554 12.857 1.00 91.62 94 ASP A O 1
ATOM 714 N N . ALA A 1 95 ? -14.725 9.055 12.736 1.00 92.50 95 ALA A N 1
ATOM 715 C CA . ALA A 1 95 ? -14.588 9.243 14.173 1.00 92.50 95 ALA A CA 1
ATOM 716 C C . ALA A 1 95 ? -15.887 9.761 14.814 1.00 92.50 95 ALA A C 1
ATOM 718 O O . ALA A 1 95 ? -16.226 9.337 15.922 1.00 92.50 95 ALA A O 1
ATOM 719 N N . SER A 1 96 ? -16.642 10.623 14.122 1.00 93.31 96 SER A N 1
ATOM 720 C CA . SER A 1 96 ? -17.883 11.199 14.659 1.00 93.31 96 SER A CA 1
ATOM 721 C C . SER A 1 96 ? -18.950 10.123 14.844 1.00 93.31 96 SER A C 1
ATOM 723 O O . SER A 1 96 ? -19.516 9.988 15.931 1.00 93.31 96 SER A O 1
ATOM 725 N N . SER A 1 97 ? -19.142 9.280 13.828 1.00 93.88 97 SER A N 1
ATOM 726 C CA . SER A 1 97 ? -20.021 8.110 13.884 1.00 93.88 97 SER A CA 1
ATOM 727 C C . SER A 1 97 ? -19.671 7.154 15.035 1.00 93.88 97 SER A C 1
ATOM 729 O O . SER A 1 97 ? -20.561 6.699 15.764 1.00 93.88 97 SER A O 1
ATOM 731 N N . ILE A 1 98 ? -18.377 6.895 15.270 1.00 95.12 98 ILE A N 1
ATOM 732 C CA . ILE A 1 98 ? -17.914 6.060 16.392 1.00 95.12 98 ILE A CA 1
ATOM 733 C C . ILE A 1 98 ? -18.266 6.711 17.737 1.00 95.12 98 ILE A C 1
ATOM 735 O O . ILE A 1 98 ? -18.820 6.051 18.620 1.00 95.12 98 ILE A O 1
ATOM 739 N N . ILE A 1 99 ? -17.986 8.007 17.898 1.00 96.44 99 ILE A N 1
ATOM 740 C CA . ILE A 1 99 ? -18.283 8.756 19.126 1.00 96.44 99 ILE A CA 1
ATOM 741 C C . ILE A 1 99 ? -19.789 8.742 19.418 1.00 96.44 99 ILE A C 1
ATOM 743 O O . ILE A 1 99 ? -20.198 8.530 20.562 1.00 96.44 99 ILE A O 1
ATOM 747 N N . GLU A 1 100 ? -20.632 8.935 18.406 1.00 96.38 100 GLU A N 1
ATOM 748 C CA . GLU A 1 100 ? -22.084 8.871 18.568 1.00 96.38 100 GLU A CA 1
ATOM 749 C C . GLU A 1 100 ? -22.583 7.479 18.959 1.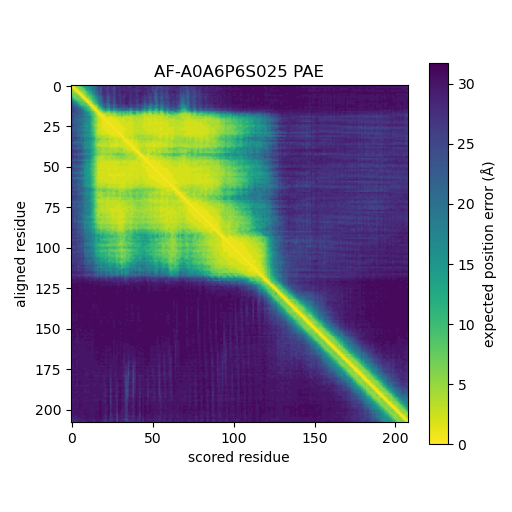00 96.38 100 GLU A C 1
ATOM 751 O O . GLU A 1 100 ? -23.485 7.364 19.793 1.00 96.38 100 GLU A O 1
ATOM 756 N N . ALA A 1 101 ? -22.008 6.419 18.385 1.00 96.56 101 ALA A N 1
ATOM 757 C CA . ALA A 1 101 ? -22.338 5.051 18.766 1.00 96.56 101 ALA A CA 1
ATOM 758 C C . ALA A 1 101 ? -22.012 4.791 20.245 1.00 96.56 101 ALA A C 1
ATOM 760 O O . ALA A 1 101 ? -22.870 4.299 20.975 1.00 96.56 101 ALA A O 1
ATOM 761 N N . ILE A 1 102 ? -20.834 5.220 20.711 1.00 97.06 102 ILE A N 1
ATOM 762 C CA . ILE A 1 102 ? -20.427 5.103 22.121 1.00 97.06 102 ILE A CA 1
ATOM 763 C C . ILE A 1 102 ? -21.380 5.885 23.034 1.00 97.06 102 ILE A C 1
ATOM 765 O O . ILE A 1 102 ? -21.845 5.357 24.043 1.00 97.06 102 ILE A O 1
ATOM 769 N N . LYS A 1 103 ? -21.724 7.129 22.674 1.00 97.19 103 LYS A N 1
ATOM 770 C CA . LYS A 1 103 ? -22.679 7.945 23.443 1.00 97.19 103 LYS A CA 1
ATOM 771 C C . LYS A 1 103 ? -24.046 7.265 23.558 1.00 97.19 103 LYS A C 1
ATOM 773 O O . LYS A 1 103 ? -24.633 7.254 24.639 1.00 97.19 103 LYS A O 1
ATOM 778 N N . ARG A 1 104 ? -24.546 6.677 22.463 1.00 97.19 104 ARG A N 1
ATOM 779 C CA . ARG A 1 104 ? -25.806 5.917 22.458 1.00 97.19 104 ARG A CA 1
ATOM 780 C C . ARG A 1 104 ? -25.732 4.676 23.344 1.00 97.19 104 ARG A C 1
ATOM 782 O O . ARG A 1 104 ? -26.709 4.375 24.024 1.00 97.19 104 ARG A O 1
ATOM 789 N N . ASP A 1 105 ? -24.607 3.974 23.362 1.00 97.56 105 ASP A N 1
ATOM 790 C CA . ASP A 1 105 ? -24.418 2.793 24.210 1.00 97.56 105 ASP A CA 1
ATOM 791 C C . ASP A 1 105 ? -24.430 3.157 25.694 1.00 97.56 105 ASP A C 1
ATOM 793 O O . ASP A 1 105 ? -25.208 2.577 26.450 1.00 97.56 105 ASP A O 1
ATOM 797 N N . ILE A 1 106 ? -23.689 4.198 26.081 1.00 97.19 106 ILE A N 1
ATOM 798 C CA . ILE A 1 106 ? -23.689 4.719 27.456 1.00 97.19 106 ILE A CA 1
ATOM 799 C C . ILE A 1 106 ? -25.104 5.126 27.882 1.00 97.19 106 ILE A C 1
ATOM 801 O O . ILE A 1 106 ? -25.553 4.757 28.965 1.00 97.19 106 ILE A O 1
ATOM 805 N N . ALA A 1 107 ? -25.837 5.851 27.032 1.00 96.62 107 ALA A N 1
ATOM 806 C CA . ALA A 1 107 ? -27.203 6.266 27.343 1.00 96.62 107 ALA A CA 1
ATOM 807 C C . ALA A 1 107 ? -28.141 5.065 27.574 1.00 96.62 107 ALA A C 1
ATOM 809 O O . ALA A 1 107 ? -28.935 5.079 28.514 1.00 96.62 107 ALA A O 1
ATOM 810 N N . ARG A 1 108 ? -28.023 4.007 26.757 1.00 96.75 108 ARG A N 1
ATOM 811 C CA . ARG A 1 108 ? -28.808 2.772 26.921 1.00 96.75 108 ARG A CA 1
ATOM 812 C C . ARG A 1 108 ? -28.461 2.031 28.208 1.00 96.75 108 ARG A C 1
ATOM 814 O O . ARG A 1 108 ? -29.354 1.470 28.841 1.00 96.75 108 ARG A O 1
ATOM 821 N N . ASP A 1 109 ? -27.191 2.005 28.590 1.00 96.69 109 ASP A N 1
ATOM 822 C CA . ASP A 1 109 ? -26.763 1.334 29.816 1.00 96.69 109 ASP A CA 1
ATOM 823 C C . ASP A 1 109 ? -27.219 2.093 31.065 1.00 96.69 109 ASP A C 1
ATOM 825 O O . ASP A 1 109 ? -27.751 1.473 31.986 1.00 96.69 109 ASP A O 1
ATOM 829 N N . LEU A 1 110 ? -27.156 3.428 31.047 1.00 95.50 110 LEU A N 1
ATOM 830 C CA . LEU A 1 110 ? -27.715 4.267 32.110 1.00 95.50 110 LEU A CA 1
ATOM 831 C C . LEU A 1 110 ? -29.236 4.100 32.246 1.00 95.50 110 LEU A C 1
ATOM 833 O O . LEU A 1 110 ? -29.752 4.038 33.360 1.00 95.50 110 LEU A O 1
ATOM 837 N N . GLU A 1 111 ? -29.970 3.987 31.135 1.00 93.88 111 GLU A N 1
ATOM 838 C CA . GLU A 1 111 ? -31.416 3.731 31.168 1.00 93.88 111 GLU A CA 1
ATOM 839 C C . GLU A 1 111 ? -31.738 2.360 31.782 1.00 93.88 111 GLU A C 1
ATOM 841 O O . GLU A 1 111 ? -32.645 2.239 32.609 1.00 93.88 111 GLU A O 1
ATOM 846 N N . ARG A 1 112 ? -30.971 1.322 31.425 1.00 94.00 112 ARG A N 1
ATOM 847 C CA . ARG A 1 112 ? -31.122 -0.018 32.011 1.00 94.00 112 ARG A CA 1
ATOM 848 C C . ARG A 1 112 ? -30.823 -0.021 33.506 1.00 94.00 112 ARG A C 1
ATOM 850 O O . ARG A 1 112 ? -31.564 -0.656 34.255 1.00 94.00 112 ARG A O 1
ATOM 857 N N . GLU A 1 113 ? -29.776 0.674 33.941 1.00 91.25 113 GLU A N 1
ATOM 858 C CA . GLU A 1 113 ? -29.423 0.803 35.358 1.00 91.25 113 GLU A CA 1
ATOM 859 C C . GLU A 1 113 ? -30.511 1.557 36.134 1.00 91.25 113 GLU A C 1
ATOM 861 O O . GLU A 1 113 ? -30.986 1.077 37.164 1.00 91.25 113 GLU A O 1
ATOM 866 N N . ALA A 1 114 ? -30.995 2.681 35.596 1.00 90.81 114 ALA A N 1
ATOM 867 C CA . ALA A 1 114 ? -32.089 3.442 36.191 1.00 90.81 114 ALA A CA 1
ATOM 868 C C . ALA A 1 114 ? -33.379 2.611 36.298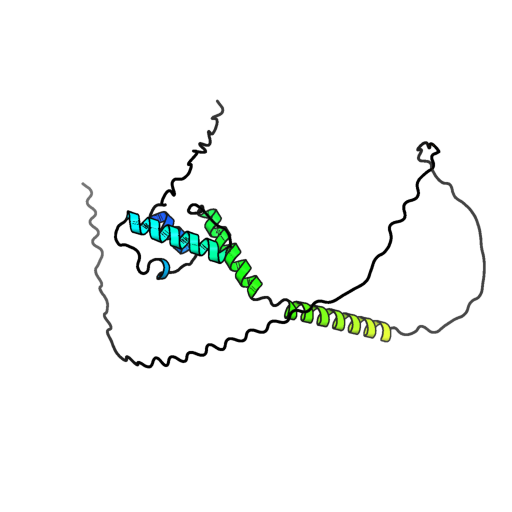 1.00 90.81 114 ALA A C 1
ATOM 870 O O . ALA A 1 114 ? -34.063 2.659 37.321 1.00 90.81 114 ALA A O 1
ATOM 871 N N . ALA A 1 115 ? -33.703 1.807 35.282 1.00 89.38 115 ALA A N 1
ATOM 872 C CA . ALA A 1 115 ? -34.855 0.911 35.312 1.00 89.38 115 ALA A CA 1
ATOM 873 C C . ALA A 1 115 ? -34.702 -0.210 36.357 1.00 89.38 115 ALA A C 1
ATOM 875 O O . ALA A 1 115 ? -35.675 -0.559 37.028 1.00 89.38 115 ALA A O 1
ATOM 876 N N . GLN A 1 116 ? -33.493 -0.752 36.539 1.00 86.69 116 GLN A N 1
ATOM 877 C CA . GLN A 1 116 ? -33.214 -1.742 37.585 1.00 86.69 116 GLN A CA 1
ATOM 878 C C . GLN A 1 116 ? -33.358 -1.133 38.981 1.00 86.69 116 GLN A C 1
ATOM 880 O O . GLN A 1 116 ? -34.085 -1.695 39.803 1.00 86.69 116 GLN A O 1
ATOM 885 N N . ALA A 1 117 ? -32.765 0.043 39.208 1.00 82.25 117 ALA A N 1
ATOM 886 C CA . ALA A 1 117 ? -32.886 0.790 40.458 1.00 82.25 117 ALA A CA 1
ATOM 887 C C . ALA A 1 117 ? -34.341 1.196 40.760 1.00 82.25 117 ALA A C 1
ATOM 889 O O . ALA A 1 117 ? -34.772 1.178 41.910 1.00 82.25 117 ALA A O 1
ATOM 890 N N . ALA A 1 118 ? -35.133 1.515 39.732 1.00 79.31 118 ALA A N 1
ATOM 891 C CA . ALA A 1 118 ? -36.554 1.828 39.879 1.00 79.31 118 ALA A CA 1
ATOM 892 C C . ALA A 1 118 ? -37.436 0.589 40.129 1.00 79.31 118 ALA A C 1
ATOM 894 O O . ALA A 1 118 ? -38.521 0.722 40.698 1.00 79.31 118 ALA A O 1
ATOM 895 N N . SER A 1 119 ? -37.001 -0.608 39.714 1.00 73.69 119 SER A N 1
ATOM 896 C CA . SER A 1 119 ? -37.744 -1.858 39.935 1.00 73.69 119 SER A CA 1
ATOM 897 C C . SER A 1 119 ? -37.419 -2.540 41.270 1.00 73.69 119 SER A C 1
ATOM 899 O O . SER A 1 119 ? -38.131 -3.467 41.663 1.00 73.69 119 SER A O 1
ATOM 901 N N . GLU A 1 120 ? -36.384 -2.082 41.989 1.00 65.44 120 GLU A N 1
ATOM 902 C CA . GLU A 1 120 ? -36.027 -2.610 43.304 1.00 65.44 120 GLU A CA 1
ATOM 903 C C . GLU A 1 120 ? -37.130 -2.269 44.330 1.00 65.44 120 GLU A C 1
ATOM 905 O O . GLU A 1 120 ? -37.387 -1.095 44.624 1.00 65.44 120 GLU A O 1
ATOM 910 N N . PRO A 1 121 ? -37.836 -3.266 44.896 1.00 54.84 121 PRO A N 1
ATOM 911 C CA . PRO A 1 121 ? -38.892 -2.994 45.852 1.00 54.84 121 PRO A CA 1
ATOM 912 C C . PRO A 1 121 ? -38.267 -2.446 47.135 1.00 54.84 121 PRO A C 1
ATOM 914 O O . PRO A 1 121 ? -37.572 -3.168 47.850 1.00 54.84 121 PRO A O 1
ATOM 917 N N . GLN A 1 122 ? -38.560 -1.180 47.458 1.00 57.34 122 GLN A N 1
ATOM 918 C CA . GLN A 1 122 ? -38.232 -0.576 48.750 1.00 57.34 122 GLN A CA 1
ATOM 919 C C . GLN A 1 122 ? -38.754 -1.474 49.879 1.00 57.34 122 GLN A C 1
ATOM 921 O O . GLN A 1 122 ? -39.944 -1.455 50.219 1.00 57.34 122 GLN A O 1
ATOM 926 N N . GLN A 1 123 ? -37.868 -2.268 50.481 1.00 56.94 123 GLN A N 1
ATOM 927 C CA . GLN A 1 123 ? -38.185 -3.013 51.687 1.00 56.94 123 GLN A CA 1
ATOM 928 C C . GLN A 1 123 ? -38.404 -2.006 52.819 1.00 56.94 123 GLN A C 1
ATOM 930 O O . GLN A 1 123 ? -37.482 -1.505 53.454 1.00 56.94 123 GLN A O 1
ATOM 935 N N . LYS A 1 124 ? -39.673 -1.675 53.057 1.00 59.25 124 LYS A N 1
ATOM 936 C CA . LYS A 1 124 ? -40.117 -0.995 54.272 1.00 59.25 124 LYS A CA 1
ATOM 937 C C . LYS A 1 124 ? -39.864 -1.902 55.485 1.00 59.25 124 LYS A C 1
ATOM 939 O O . LYS A 1 124 ? -40.262 -3.066 55.437 1.00 59.25 124 LYS A O 1
ATOM 944 N N . LYS A 1 125 ? -39.406 -1.276 56.590 1.00 47.97 125 LYS A N 1
ATOM 945 C CA . LYS A 1 125 ? -39.335 -1.702 58.023 1.00 47.97 125 LYS A CA 1
ATOM 946 C C . LYS A 1 125 ? -37.902 -2.023 58.495 1.00 47.97 125 LYS A C 1
ATOM 948 O O . LYS A 1 125 ? -37.177 -2.686 57.785 1.00 47.97 125 LYS A O 1
ATOM 953 N N . ALA A 1 126 ? -37.431 -1.669 59.692 1.00 44.81 126 ALA A N 1
ATOM 954 C CA . ALA A 1 126 ? -37.962 -0.896 60.811 1.00 44.81 126 ALA A CA 1
ATOM 955 C C . ALA A 1 126 ? -36.803 -0.530 61.768 1.00 44.81 126 ALA A C 1
ATOM 957 O O . ALA A 1 126 ? -35.801 -1.229 61.861 1.00 44.81 126 ALA A O 1
ATOM 958 N N . LYS A 1 127 ? -37.010 0.560 62.505 1.00 48.94 127 LYS A N 1
ATOM 959 C CA . LYS A 1 127 ? -36.309 1.018 63.713 1.00 48.94 127 LYS A CA 1
ATOM 960 C C . LYS A 1 127 ? -35.961 -0.123 64.695 1.00 48.94 127 LYS A C 1
ATOM 962 O O . LYS A 1 127 ? -36.885 -0.749 65.203 1.00 48.94 127 LYS A O 1
ATOM 967 N N . VAL A 1 128 ? -34.680 -0.294 65.045 1.00 38.16 128 VAL A N 1
ATOM 968 C CA . VAL A 1 128 ? -34.228 -0.844 66.342 1.00 38.16 128 VAL A CA 1
ATOM 969 C C . VAL A 1 128 ? -32.996 -0.061 66.810 1.00 38.16 128 VAL A C 1
ATOM 971 O O . VAL A 1 128 ? -32.025 0.108 66.078 1.00 38.16 128 VAL A O 1
ATOM 974 N N . GLU A 1 129 ? -33.109 0.475 68.022 1.00 43.31 129 GLU A N 1
ATOM 975 C CA . GLU A 1 129 ? -32.098 1.219 68.772 1.00 43.31 129 GLU A CA 1
ATOM 976 C C . GLU A 1 129 ? -30.949 0.324 69.274 1.00 43.31 129 GLU A C 1
ATOM 978 O O . GLU A 1 129 ? -31.159 -0.855 69.522 1.00 43.31 129 GLU A O 1
ATOM 983 N N . LYS A 1 130 ? -29.781 0.960 69.480 1.00 42.72 130 LYS A N 1
ATOM 984 C CA . LYS A 1 130 ? -28.714 0.695 70.475 1.00 42.72 130 LYS A CA 1
ATOM 985 C C . LYS A 1 130 ? -28.373 -0.764 70.836 1.00 42.72 130 LYS A C 1
ATOM 987 O O . LYS A 1 130 ? -29.167 -1.449 71.456 1.00 42.72 130 LYS A O 1
ATOM 992 N N . GLU A 1 131 ? -27.084 -1.105 70.746 1.00 38.16 131 GLU A N 1
ATOM 993 C CA . GLU A 1 131 ? -26.208 -1.129 71.933 1.00 38.16 131 GLU A CA 1
ATOM 994 C C . GLU A 1 131 ? -24.720 -1.241 71.562 1.00 38.16 131 GLU A C 1
ATOM 996 O O . GLU A 1 131 ? -24.326 -1.890 70.596 1.00 38.16 131 GLU A O 1
ATOM 1001 N N . ALA A 1 132 ? -23.900 -0.535 72.341 1.00 42.06 132 ALA A N 1
ATOM 1002 C CA . ALA A 1 132 ? -22.448 -0.536 72.280 1.00 42.06 132 ALA A CA 1
ATOM 1003 C C . ALA A 1 132 ? -21.885 -1.777 72.990 1.00 42.06 132 ALA A C 1
ATOM 1005 O O . ALA A 1 132 ? -22.333 -2.125 74.079 1.00 42.06 132 ALA A O 1
ATOM 1006 N N . GLY A 1 133 ? -20.851 -2.394 72.417 1.00 40.47 133 GLY A N 1
ATOM 1007 C CA . GLY A 1 133 ? -20.142 -3.516 73.031 1.00 40.47 133 GLY A CA 1
ATOM 1008 C C . GLY A 1 133 ? -18.694 -3.581 72.566 1.00 40.47 133 GLY A C 1
ATOM 1009 O O . GLY A 1 133 ? -18.361 -4.266 71.607 1.00 40.47 133 GLY A O 1
ATOM 1010 N N . THR A 1 134 ? -17.825 -2.845 73.250 1.00 42.94 134 THR A N 1
ATOM 1011 C CA . THR A 1 134 ? -16.366 -2.939 73.157 1.00 42.94 134 THR A CA 1
ATOM 1012 C C . THR A 1 134 ? -15.858 -4.225 73.817 1.00 42.94 134 THR A C 1
ATOM 1014 O O . THR A 1 134 ? -16.167 -4.476 74.980 1.00 42.94 134 THR A O 1
ATOM 1017 N N . ARG A 1 135 ? -14.986 -4.993 73.138 1.00 44.88 135 ARG A N 1
ATOM 1018 C CA . ARG A 1 135 ? -13.890 -5.739 73.796 1.00 44.88 135 ARG A CA 1
ATOM 1019 C C . ARG A 1 135 ? -12.771 -6.181 72.835 1.00 44.88 135 ARG A C 1
ATOM 1021 O O . ARG A 1 135 ? -12.915 -7.101 72.046 1.00 44.88 135 ARG A O 1
ATOM 1028 N N . ALA A 1 136 ? -11.669 -5.445 72.968 1.00 43.28 136 ALA A N 1
ATOM 1029 C CA . ALA A 1 136 ? -10.244 -5.778 72.902 1.00 43.28 136 ALA A CA 1
ATOM 1030 C C . ALA A 1 136 ? -9.735 -7.131 72.334 1.00 43.28 136 ALA A C 1
ATOM 1032 O O . ALA A 1 136 ? -9.998 -8.196 72.883 1.00 43.28 136 ALA A O 1
ATOM 1033 N N . SER A 1 137 ? -8.800 -6.965 71.387 1.00 45.69 137 SER A N 1
ATOM 1034 C CA . SER A 1 137 ? -7.417 -7.489 71.354 1.00 45.69 137 SER A CA 1
ATOM 1035 C C . SER A 1 137 ? -7.131 -8.981 71.128 1.00 45.69 137 SER A C 1
ATOM 1037 O O . SER A 1 137 ? -7.228 -9.793 72.043 1.00 45.69 137 SER A O 1
ATOM 1039 N N . ALA A 1 138 ? -6.519 -9.273 69.971 1.00 45.38 138 ALA A N 1
ATOM 1040 C CA . ALA A 1 138 ? -5.503 -10.319 69.815 1.00 45.38 138 ALA A CA 1
ATOM 1041 C C . ALA A 1 138 ? -4.369 -9.851 68.864 1.00 45.38 138 ALA A C 1
ATOM 1043 O O . ALA A 1 138 ? -4.594 -9.620 67.684 1.00 45.38 138 ALA A O 1
ATOM 1044 N N . ALA A 1 139 ? -3.194 -9.662 69.480 1.00 45.66 139 ALA A N 1
ATOM 1045 C CA . ALA A 1 139 ? -1.789 -9.551 69.042 1.00 45.66 139 ALA A CA 1
ATOM 1046 C C . ALA A 1 139 ? -1.371 -9.216 67.579 1.00 45.66 139 ALA A C 1
ATOM 1048 O O . ALA A 1 139 ? -1.780 -9.902 66.645 1.00 45.66 139 ALA A O 1
ATOM 1049 N N . PRO A 1 140 ? -0.386 -8.301 67.395 1.00 53.41 140 PRO A N 1
ATOM 1050 C CA . PRO A 1 140 ? 0.431 -8.211 66.187 1.00 53.41 140 PRO A CA 1
ATOM 1051 C C . PRO A 1 140 ? 1.674 -9.117 66.286 1.00 53.41 140 PRO A C 1
ATOM 1053 O O . PRO A 1 140 ? 2.317 -9.196 67.335 1.00 53.41 140 PRO A O 1
ATOM 1056 N N . ALA A 1 141 ? 2.045 -9.766 65.181 1.00 42.97 141 ALA A N 1
ATOM 1057 C CA . ALA A 1 141 ? 3.342 -10.420 65.017 1.00 42.97 141 ALA A CA 1
ATOM 1058 C C . ALA A 1 141 ? 4.261 -9.561 64.136 1.00 42.97 141 ALA A C 1
ATOM 1060 O O . ALA A 1 141 ? 3.822 -8.882 63.211 1.00 42.97 141 ALA A O 1
ATOM 1061 N N . ALA A 1 142 ? 5.535 -9.572 64.508 1.00 43.69 142 ALA A N 1
ATOM 1062 C CA . ALA A 1 142 ? 6.574 -8.622 64.153 1.00 43.69 142 ALA A CA 1
ATOM 1063 C C . ALA A 1 142 ? 7.121 -8.750 62.720 1.00 43.69 142 ALA A C 1
ATOM 1065 O O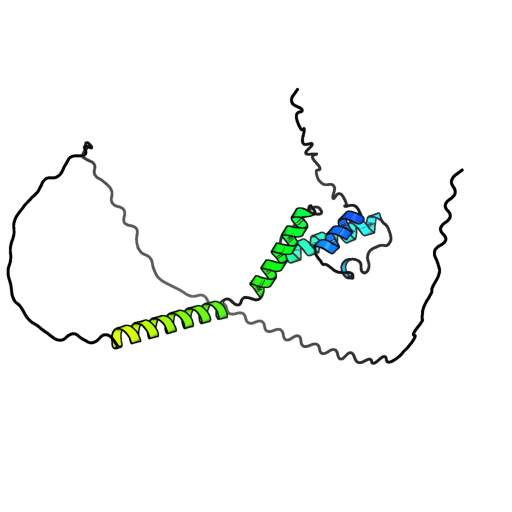 . ALA A 1 142 ? 7.192 -9.840 62.160 1.00 43.69 142 ALA A O 1
ATOM 1066 N N . GLY A 1 143 ? 7.634 -7.631 62.203 1.00 39.16 143 GLY A N 1
ATOM 1067 C CA . GLY A 1 143 ? 8.521 -7.567 61.042 1.00 39.16 143 GLY A CA 1
ATOM 1068 C C . GLY A 1 143 ? 9.328 -6.268 61.066 1.00 39.16 143 GLY A C 1
ATOM 1069 O O . GLY A 1 143 ? 8.785 -5.192 60.859 1.00 39.16 143 GLY A O 1
ATOM 1070 N N . SER A 1 144 ? 10.607 -6.391 61.413 1.00 40.34 144 SER A N 1
ATOM 1071 C CA . SER A 1 144 ? 11.588 -5.347 61.724 1.00 40.34 144 SER A CA 1
ATOM 1072 C C . SER A 1 144 ? 11.968 -4.424 60.558 1.00 40.34 144 SER A C 1
ATOM 1074 O O . SER A 1 144 ? 12.095 -4.875 59.426 1.00 40.34 144 SER A O 1
ATOM 1076 N N . GLY A 1 145 ? 12.317 -3.169 60.861 1.00 38.38 145 GLY A N 1
ATOM 1077 C CA . GLY A 1 145 ? 13.030 -2.285 59.931 1.00 38.38 145 GLY A CA 1
ATOM 1078 C C . GLY A 1 145 ? 13.354 -0.927 60.547 1.00 38.38 145 GLY A C 1
ATOM 1079 O O . GLY A 1 145 ? 12.470 -0.107 60.738 1.00 38.38 145 GLY A O 1
ATOM 1080 N N . ALA A 1 146 ? 14.617 -0.732 60.920 1.00 45.00 146 ALA A N 1
ATOM 1081 C CA . ALA A 1 146 ? 15.145 0.371 61.717 1.00 45.00 146 ALA A CA 1
ATOM 1082 C C . ALA A 1 146 ? 14.965 1.770 61.094 1.00 45.00 146 ALA A C 1
ATOM 1084 O O . ALA A 1 146 ? 15.073 1.951 59.886 1.00 45.00 146 ALA A O 1
ATOM 1085 N N . GLY A 1 147 ? 14.748 2.769 61.954 1.00 43.53 147 GLY A N 1
ATOM 1086 C CA . GLY A 1 147 ? 14.589 4.165 61.552 1.00 43.53 147 GLY A CA 1
ATOM 1087 C C . GLY A 1 147 ? 15.884 4.968 61.439 1.00 43.53 147 GLY A C 1
ATOM 1088 O O . GLY A 1 147 ? 16.959 4.519 61.831 1.00 43.53 147 GLY A O 1
ATOM 1089 N N . LYS A 1 148 ? 15.740 6.226 61.008 1.00 52.78 148 LYS A N 1
ATOM 1090 C CA . LYS A 1 148 ? 16.563 7.363 61.443 1.00 52.78 148 LYS A CA 1
ATOM 1091 C C . LYS A 1 148 ? 15.832 8.676 61.138 1.00 52.78 148 LYS A C 1
ATOM 1093 O O . LYS A 1 148 ? 15.144 8.792 60.135 1.00 52.78 148 LYS A O 1
ATOM 1098 N N . ARG A 1 149 ? 15.961 9.624 62.065 1.00 48.00 149 ARG A N 1
ATOM 1099 C CA . ARG A 1 149 ? 15.356 10.963 62.095 1.00 48.00 149 ARG A CA 1
ATOM 1100 C C . ARG A 1 149 ? 16.147 11.971 61.243 1.00 48.00 149 ARG A C 1
ATOM 1102 O O . ARG A 1 149 ? 17.372 11.884 61.254 1.00 48.00 149 ARG A O 1
ATOM 1109 N N . GLY A 1 150 ? 15.461 13.010 60.752 1.00 35.31 150 GLY A N 1
ATOM 1110 C CA . GLY A 1 150 ? 15.918 14.412 60.838 1.00 35.31 150 GLY A CA 1
ATOM 1111 C C . GLY A 1 150 ? 16.298 15.141 59.535 1.00 35.31 150 GLY A C 1
ATOM 1112 O O . GLY A 1 150 ? 17.057 14.597 58.743 1.00 35.31 150 GLY A O 1
ATOM 1113 N N . GLY A 1 151 ? 15.838 16.400 59.424 1.00 34.81 151 GLY A N 1
ATOM 1114 C CA . GLY A 1 151 ? 16.159 17.428 58.404 1.00 34.81 151 GLY A CA 1
ATOM 1115 C C . GLY A 1 151 ? 14.919 17.759 57.561 1.00 34.81 151 GLY A C 1
ATOM 1116 O O . GLY A 1 151 ? 14.441 16.863 56.881 1.00 34.81 151 GLY A O 1
ATOM 1117 N N . ASP A 1 152 ? 14.172 18.854 57.748 1.00 40.22 152 ASP A N 1
ATOM 1118 C CA . ASP A 1 152 ? 14.459 20.307 57.641 1.00 40.22 152 ASP A CA 1
ATOM 1119 C C . ASP A 1 152 ? 14.672 20.803 56.198 1.00 40.22 152 ASP A C 1
ATOM 1121 O O . ASP A 1 152 ? 15.514 20.251 55.494 1.00 40.22 152 ASP A O 1
ATOM 1125 N N . ALA A 1 153 ? 13.922 21.864 55.845 1.00 43.81 153 ALA A N 1
ATOM 1126 C CA . ALA A 1 153 ? 13.879 22.615 54.579 1.00 43.81 153 ALA A CA 1
ATOM 1127 C C . ALA A 1 153 ? 13.358 21.812 53.358 1.00 43.81 153 ALA A C 1
ATOM 1129 O O . ALA A 1 153 ? 13.607 20.625 53.230 1.00 43.81 153 ALA A O 1
ATOM 1130 N N . GLU A 1 154 ? 12.575 22.344 52.421 1.00 45.56 154 GLU A N 1
ATOM 1131 C CA . GLU A 1 154 ? 12.472 23.720 51.949 1.00 45.56 154 GLU A CA 1
ATOM 1132 C C . GLU A 1 154 ? 11.117 23.922 51.241 1.00 45.56 154 GLU A C 1
ATOM 1134 O O . GLU A 1 154 ? 10.553 23.015 50.630 1.00 45.56 154 GLU A O 1
ATOM 1139 N N . GLU A 1 155 ? 10.613 25.138 51.383 1.00 46.00 155 GLU A N 1
ATOM 1140 C CA . GLU A 1 155 ? 9.489 25.766 50.701 1.00 46.00 155 GLU A CA 1
ATOM 1141 C C . GLU A 1 155 ? 9.694 25.767 49.179 1.00 46.00 155 GLU A C 1
ATOM 1143 O O . GLU A 1 155 ? 10.742 26.193 48.703 1.00 46.00 155 GLU A O 1
ATOM 1148 N N . LYS A 1 156 ? 8.685 25.340 48.411 1.00 43.06 156 LYS A N 1
ATOM 1149 C CA . LYS A 1 156 ? 8.473 25.830 47.045 1.00 43.06 156 LYS A CA 1
ATOM 1150 C C . LYS A 1 156 ? 6.996 25.754 46.678 1.00 43.06 156 LYS A C 1
ATOM 1152 O O . LYS A 1 156 ? 6.425 24.678 46.524 1.00 43.06 156 LYS A O 1
ATOM 1157 N N . GLN A 1 157 ? 6.414 26.945 46.613 1.00 41.91 157 GLN A N 1
ATOM 1158 C CA . GLN A 1 157 ? 5.208 27.264 45.868 1.00 41.91 157 GLN A CA 1
ATOM 1159 C C . GLN A 1 157 ? 5.455 26.933 44.393 1.00 41.91 157 GLN A C 1
ATOM 1161 O O . GLN A 1 157 ? 6.491 27.325 43.855 1.00 41.91 157 GLN A O 1
ATOM 1166 N N . GLU A 1 158 ? 4.514 26.255 43.748 1.00 44.06 158 GLU A N 1
ATOM 1167 C CA . GLU A 1 158 ? 4.303 26.429 42.314 1.00 44.06 158 GLU A CA 1
ATOM 1168 C C . GLU A 1 158 ? 2.856 26.872 42.140 1.00 44.06 158 GLU A C 1
ATOM 1170 O O . GLU A 1 158 ? 1.929 26.294 42.711 1.00 44.06 158 GLU A O 1
ATOM 1175 N N . GLU A 1 159 ? 2.749 28.022 41.489 1.00 44.16 159 GLU A N 1
ATOM 1176 C CA . GLU A 1 159 ? 1.558 28.813 41.254 1.00 44.16 159 GLU A CA 1
ATOM 1177 C C . GLU A 1 159 ? 0.691 28.140 40.190 1.00 44.16 159 GLU A C 1
ATOM 1179 O O . GLU A 1 159 ? 1.191 27.562 39.223 1.00 44.16 159 GLU A O 1
ATOM 1184 N N . GLU A 1 160 ? -0.618 28.216 40.402 1.00 47.41 160 GLU A N 1
ATOM 1185 C CA . GLU A 1 160 ? -1.610 27.980 39.365 1.00 47.41 160 GLU A CA 1
ATOM 1186 C C . GLU A 1 160 ? -1.699 29.233 38.489 1.00 47.41 160 GLU A C 1
ATOM 1188 O O . GLU A 1 160 ? -1.916 30.326 39.011 1.00 47.41 160 GLU A O 1
ATOM 1193 N N . GLU A 1 161 ? -1.566 29.063 37.177 1.00 46.44 161 GLU A N 1
ATOM 1194 C CA . GLU A 1 161 ? -2.068 30.010 36.180 1.00 46.44 161 GLU A CA 1
ATOM 1195 C C . GLU A 1 161 ? -2.881 29.211 35.152 1.00 46.44 161 GLU A C 1
ATOM 1197 O O . GLU A 1 161 ? -2.353 28.613 34.213 1.00 46.44 161 GLU A O 1
ATOM 1202 N N . ASP A 1 162 ? -4.183 29.146 35.427 1.00 42.34 162 ASP A N 1
ATOM 1203 C CA . ASP A 1 162 ? -5.237 29.118 34.416 1.00 42.34 162 ASP A CA 1
ATOM 1204 C C . ASP A 1 162 ? -5.354 30.513 33.764 1.00 42.34 162 ASP A C 1
ATOM 1206 O O . ASP A 1 162 ? -4.865 31.503 34.311 1.00 42.34 162 ASP A O 1
ATOM 1210 N N . GLU A 1 163 ? -6.106 30.554 32.659 1.00 45.34 163 GLU A N 1
ATOM 1211 C CA . GLU A 1 163 ? -6.763 31.709 32.008 1.00 45.34 163 GLU A CA 1
ATOM 1212 C C . GLU A 1 163 ? -6.259 32.063 30.590 1.00 45.34 163 GLU A C 1
ATOM 1214 O O . GLU A 1 163 ? -5.308 32.810 30.379 1.00 45.34 163 GLU A O 1
ATOM 1219 N N . ASP A 1 164 ? -6.975 31.465 29.626 1.00 43.53 164 ASP A N 1
ATOM 1220 C CA . ASP A 1 164 ? -7.713 32.103 28.523 1.00 43.53 164 ASP A CA 1
ATOM 1221 C C . ASP A 1 164 ? -7.024 33.142 27.621 1.00 43.53 164 ASP A C 1
ATOM 1223 O O . ASP A 1 164 ? -6.588 34.204 28.059 1.00 43.53 164 ASP A O 1
ATOM 1227 N N . ALA A 1 165 ? -7.096 32.900 26.306 1.00 47.47 165 ALA A N 1
ATOM 1228 C CA . ALA A 1 165 ? -7.855 33.745 25.369 1.00 47.47 165 ALA A CA 1
ATOM 1229 C C . ALA A 1 165 ? -7.493 33.426 23.907 1.00 47.47 165 ALA A C 1
ATOM 1231 O O . ALA A 1 165 ? -6.338 33.526 23.503 1.00 47.47 165 ALA A O 1
ATOM 1232 N N . GLU A 1 166 ? -8.531 33.054 23.155 1.00 50.06 166 GLU A N 1
ATOM 1233 C CA . GLU A 1 166 ? -8.848 33.452 21.774 1.00 50.06 166 GLU A CA 1
ATOM 1234 C C . GLU A 1 166 ? -7.680 33.797 20.816 1.00 50.06 166 GLU A C 1
ATOM 1236 O O . GLU A 1 166 ? -7.031 34.827 20.973 1.00 50.06 166 GLU A O 1
ATOM 1241 N N . ASP A 1 167 ? -7.550 33.062 19.705 1.00 46.28 167 ASP A N 1
ATOM 1242 C CA . ASP A 1 167 ? -7.633 33.741 18.404 1.00 46.28 167 ASP A CA 1
ATOM 1243 C C . ASP A 1 167 ? -8.111 32.789 17.305 1.00 46.28 167 ASP A C 1
ATOM 1245 O O . ASP A 1 167 ? -7.515 31.752 17.004 1.00 46.28 167 ASP A O 1
ATOM 1249 N N . SER A 1 168 ? -9.259 33.155 16.762 1.00 50.03 168 SER A N 1
ATOM 1250 C CA . SER A 1 168 ? -9.962 32.519 15.668 1.00 50.03 168 SER A CA 1
ATOM 1251 C C . SER A 1 168 ? -9.599 33.256 14.385 1.00 50.03 168 SER A C 1
ATOM 1253 O O . SER A 1 168 ? -10.128 34.339 14.148 1.00 50.03 168 SER A O 1
ATOM 1255 N N . GLU A 1 169 ? -8.771 32.657 13.535 1.00 56.06 169 GLU A N 1
ATOM 1256 C CA . GLU A 1 169 ? -8.630 33.108 12.148 1.00 56.06 169 GLU A CA 1
ATOM 1257 C C . GLU A 1 169 ? -9.219 32.056 11.209 1.00 56.06 169 GLU A C 1
ATOM 1259 O O . GLU A 1 169 ? -8.577 31.128 10.719 1.00 56.06 169 GLU A O 1
ATOM 1264 N N . ASP A 1 170 ? -10.528 32.229 11.084 1.00 49.91 170 ASP A N 1
ATOM 1265 C CA . ASP A 1 170 ? -11.377 31.968 9.935 1.00 49.91 170 ASP A CA 1
ATOM 1266 C C . ASP A 1 170 ? -10.701 32.397 8.618 1.00 49.91 170 ASP A C 1
ATOM 1268 O O . ASP A 1 170 ? -10.253 33.536 8.462 1.00 49.91 170 ASP A O 1
ATOM 1272 N N . SER A 1 171 ? -10.597 31.477 7.667 1.00 53.28 171 SER A N 1
ATOM 1273 C CA . SER A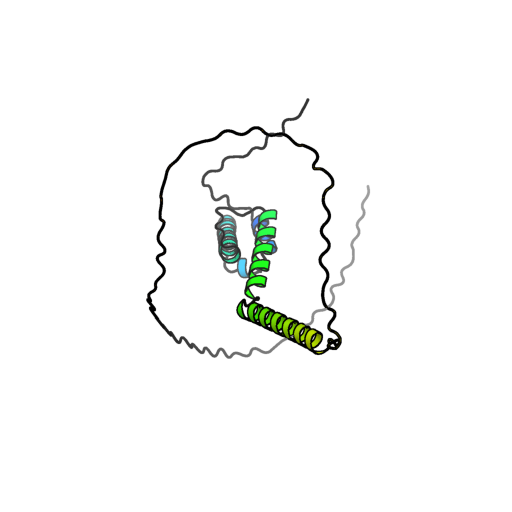 1 171 ? -10.318 31.789 6.264 1.00 53.28 171 SER A CA 1
ATOM 1274 C C . SER A 1 171 ? -10.979 30.722 5.408 1.00 53.28 171 SER A C 1
ATOM 1276 O O . SER A 1 171 ? -10.364 29.738 4.994 1.00 53.28 171 SER A O 1
ATOM 1278 N N . ASP A 1 172 ? -12.275 30.941 5.207 1.00 53.50 172 ASP A N 1
ATOM 1279 C CA . ASP A 1 172 ? -13.045 30.447 4.078 1.00 53.50 172 ASP A CA 1
ATOM 1280 C C . ASP A 1 172 ? -12.395 30.926 2.764 1.00 53.50 172 ASP A C 1
ATOM 1282 O O . ASP A 1 172 ? -12.405 32.116 2.444 1.00 53.50 172 ASP A O 1
ATOM 1286 N N . GLU A 1 173 ? -11.852 29.997 1.979 1.00 59.16 173 GLU A N 1
ATOM 1287 C CA . GLU A 1 173 ? -11.669 30.188 0.539 1.00 59.16 173 GLU A CA 1
ATOM 1288 C C . GLU A 1 173 ? -12.431 29.075 -0.185 1.00 59.16 173 GLU A C 1
ATOM 1290 O O . GLU A 1 173 ? -11.923 27.985 -0.457 1.00 59.16 173 GLU A O 1
ATOM 1295 N N . ASP A 1 174 ? -13.702 29.376 -0.449 1.00 50.84 174 ASP A N 1
ATOM 1296 C CA . ASP A 1 174 ? -14.510 28.733 -1.475 1.00 50.84 174 ASP A CA 1
ATOM 1297 C C . ASP A 1 174 ? -13.901 29.043 -2.853 1.00 50.84 174 ASP A C 1
ATOM 1299 O O . ASP A 1 174 ? -13.939 30.184 -3.318 1.00 50.84 174 ASP A O 1
ATOM 1303 N N . GLU A 1 175 ? -13.386 28.027 -3.546 1.00 56.66 175 GLU A N 1
ATOM 1304 C CA . GLU A 1 175 ? -13.252 28.074 -5.003 1.00 56.66 175 GLU A CA 1
ATOM 1305 C C . GLU A 1 175 ? -14.110 26.974 -5.632 1.00 56.66 175 GLU A C 1
ATOM 1307 O O . GLU A 1 175 ? -13.738 25.804 -5.746 1.00 56.66 175 GLU A O 1
ATOM 1312 N N . ASP A 1 176 ? -15.298 27.406 -6.051 1.00 52.91 176 ASP A N 1
ATOM 1313 C CA . ASP A 1 176 ? -16.153 26.735 -7.014 1.00 52.91 176 ASP A CA 1
ATOM 1314 C C . ASP A 1 176 ? -15.400 26.519 -8.336 1.00 52.91 176 ASP A C 1
ATOM 1316 O O . ASP A 1 176 ? -15.095 27.459 -9.071 1.00 52.91 176 ASP A O 1
ATOM 1320 N N . GLY A 1 177 ? -15.153 25.255 -8.675 1.00 44.97 177 GLY A N 1
ATOM 1321 C CA . GLY A 1 177 ? -14.634 24.829 -9.973 1.00 44.97 177 GLY A CA 1
ATOM 1322 C C . GLY A 1 177 ? -15.531 23.761 -10.582 1.00 44.97 177 GLY A C 1
ATOM 1323 O O . GLY A 1 177 ? -15.152 22.595 -10.666 1.00 44.97 177 GLY A O 1
ATOM 1324 N N . SER A 1 178 ? -16.752 24.146 -10.954 1.00 48.12 178 SER A N 1
ATOM 1325 C CA . SER A 1 178 ? -17.634 23.320 -11.779 1.00 48.12 178 SER A CA 1
ATOM 1326 C C . SER A 1 178 ? -17.187 23.416 -13.237 1.00 48.12 178 SER A C 1
ATOM 1328 O O . SER A 1 178 ? -17.369 24.435 -13.897 1.00 48.12 178 SER A O 1
ATOM 1330 N N . GLU A 1 179 ? -16.601 22.334 -13.743 1.00 57.19 179 GLU A N 1
ATOM 1331 C CA . GLU A 1 179 ? -16.398 22.127 -15.174 1.00 57.19 179 GLU A CA 1
ATOM 1332 C C . GLU A 1 179 ? -17.193 20.894 -15.596 1.00 57.19 179 GLU A C 1
ATOM 1334 O O . GLU A 1 179 ? -16.729 19.754 -15.527 1.00 57.19 179 GLU A O 1
ATOM 1339 N N . ASP A 1 180 ? -18.428 21.154 -16.020 1.00 48.91 180 ASP A N 1
ATOM 1340 C CA . ASP A 1 180 ? -19.161 20.293 -16.933 1.00 48.91 180 ASP A CA 1
ATOM 1341 C C . ASP A 1 180 ? -18.294 20.011 -18.167 1.00 48.91 180 ASP A C 1
ATOM 1343 O O . ASP A 1 180 ? -17.819 20.915 -18.860 1.00 48.91 180 ASP A O 1
ATOM 1347 N N . SER A 1 181 ? -18.101 18.737 -18.478 1.00 57.47 181 SER A N 1
ATOM 1348 C CA . SER A 1 181 ? -17.723 18.317 -19.821 1.00 57.47 181 SER A CA 1
ATOM 1349 C C . SER A 1 181 ? -18.562 17.115 -20.196 1.00 57.47 181 SER A C 1
ATOM 1351 O O . SER A 1 181 ? -18.254 15.965 -19.887 1.00 57.47 181 SER A O 1
ATOM 1353 N N . GLU A 1 182 ? -19.664 17.448 -20.858 1.00 59.47 182 GLU A N 1
ATOM 1354 C CA . GLU A 1 182 ? -20.459 16.551 -21.673 1.00 59.47 182 GLU A CA 1
ATOM 1355 C C . GLU A 1 182 ? -19.550 15.929 -22.742 1.00 59.47 182 GLU A C 1
ATOM 1357 O O . GLU A 1 182 ? -18.942 16.621 -23.560 1.00 59.47 182 GLU A O 1
ATOM 1362 N N . GLY A 1 183 ? -19.432 14.606 -22.699 1.00 53.00 183 GLY A N 1
ATOM 1363 C CA . GLY A 1 183 ? -18.707 13.797 -23.668 1.00 53.00 183 GLY A CA 1
ATOM 1364 C C . GLY A 1 183 ? -19.603 12.670 -24.147 1.00 53.00 183 GLY A C 1
ATOM 1365 O O . GLY A 1 183 ? -19.451 11.529 -23.726 1.00 53.00 183 GLY A O 1
ATOM 1366 N N . ASP A 1 184 ? -20.564 13.043 -24.983 1.00 53.00 184 ASP A N 1
ATOM 1367 C CA . ASP A 1 184 ? -21.355 12.172 -25.844 1.00 53.00 184 ASP A CA 1
ATOM 1368 C C . ASP A 1 184 ? -20.440 11.506 -26.887 1.00 53.00 184 ASP A C 1
ATOM 1370 O O . ASP A 1 184 ? -19.685 12.189 -27.585 1.00 53.00 184 ASP A O 1
ATOM 1374 N N . SER A 1 185 ? -20.451 10.176 -26.974 1.00 59.25 185 SER A N 1
ATOM 1375 C CA . SER A 1 185 ? -20.395 9.463 -28.259 1.00 59.25 185 SER A CA 1
ATOM 1376 C C . SER A 1 185 ? -20.674 7.978 -28.057 1.00 59.25 185 SER A C 1
ATOM 1378 O O . SER A 1 185 ? -19.943 7.243 -27.394 1.00 59.25 185 SER A O 1
ATOM 1380 N N . GLU A 1 186 ? -21.780 7.577 -28.660 1.00 56.25 186 GLU A N 1
ATOM 1381 C CA . GLU A 1 186 ? -22.191 6.219 -28.952 1.00 56.25 186 GLU A CA 1
ATOM 1382 C C . GLU A 1 186 ? -21.211 5.585 -29.955 1.00 56.25 186 GLU A C 1
ATOM 1384 O O . GLU A 1 186 ? -20.877 6.193 -30.973 1.00 56.25 186 GLU A O 1
ATOM 1389 N N . GLU A 1 187 ? -20.801 4.339 -29.721 1.00 61.53 187 GLU A N 1
ATOM 1390 C CA . GLU A 1 187 ? -20.418 3.440 -30.810 1.00 61.53 187 GLU A CA 1
ATOM 1391 C C . GLU A 1 187 ? -20.917 2.018 -30.522 1.00 61.53 187 GLU A C 1
ATOM 1393 O O . GLU A 1 187 ? -20.438 1.295 -29.646 1.00 61.53 187 GLU A O 1
ATOM 1398 N N . ASP A 1 188 ? -21.975 1.692 -31.261 1.00 48.22 188 ASP A N 1
ATOM 1399 C CA . ASP A 1 188 ? -22.558 0.381 -31.502 1.00 48.22 188 ASP A CA 1
ATOM 1400 C C . ASP A 1 188 ? -21.616 -0.558 -32.279 1.00 48.22 188 ASP A C 1
ATOM 1402 O O . ASP A 1 188 ? -20.810 -0.106 -33.089 1.00 48.22 188 ASP A O 1
ATOM 1406 N N . SER A 1 189 ? -21.936 -1.861 -32.185 1.00 52.72 189 SER A N 1
ATOM 1407 C CA . SER A 1 189 ? -21.586 -2.947 -33.135 1.00 52.72 189 SER A CA 1
ATOM 1408 C C . SER A 1 189 ? -20.128 -3.433 -33.071 1.00 52.72 189 SER A C 1
ATOM 1410 O O . SER A 1 189 ? -19.223 -2.673 -32.771 1.00 52.72 189 SER A O 1
ATOM 1412 N N . ASP A 1 190 ? -19.752 -4.694 -33.284 1.00 53.28 190 ASP A N 1
ATOM 1413 C CA . ASP A 1 190 ? -20.350 -5.951 -33.746 1.00 53.28 190 ASP A CA 1
ATOM 1414 C C . ASP A 1 190 ? -19.280 -7.034 -33.440 1.00 53.28 190 ASP A C 1
ATOM 1416 O O . ASP A 1 190 ? -18.089 -6.749 -33.422 1.00 53.28 190 ASP A O 1
ATOM 1420 N N . GLY A 1 191 ? -19.619 -8.249 -33.008 1.00 50.66 191 GLY A N 1
ATOM 1421 C CA . GLY A 1 191 ? -19.813 -9.367 -33.934 1.00 50.66 191 GLY A CA 1
ATOM 1422 C C . GLY A 1 191 ? -18.571 -10.278 -34.052 1.00 50.66 191 GLY A C 1
ATOM 1423 O O . GLY A 1 191 ? -17.451 -9.797 -34.180 1.00 50.66 191 GLY A O 1
ATOM 1424 N N . SER A 1 192 ? -18.817 -11.597 -34.113 1.00 56.00 192 SER A N 1
ATOM 1425 C CA . SER A 1 192 ? -17.885 -12.741 -34.313 1.00 56.00 192 SER A CA 1
ATOM 1426 C C . SER A 1 192 ? -17.369 -13.346 -32.996 1.00 56.00 192 SER A C 1
ATOM 1428 O O . SER A 1 192 ? -16.534 -12.760 -32.321 1.00 56.00 192 SER A O 1
ATOM 1430 N N . ASP A 1 193 ? -17.887 -14.461 -32.467 1.00 53.00 193 ASP A N 1
ATOM 1431 C CA . ASP A 1 193 ? -18.066 -15.802 -33.061 1.00 53.00 193 ASP A CA 1
ATOM 1432 C C . ASP A 1 193 ? -16.859 -16.246 -33.894 1.00 53.00 193 ASP A C 1
ATOM 1434 O O . ASP A 1 193 ? -16.694 -15.848 -35.045 1.00 53.00 193 ASP A O 1
ATOM 1438 N N . SER A 1 194 ? -15.994 -17.060 -33.292 1.00 57.62 194 SER A N 1
ATOM 1439 C CA . SER A 1 194 ? -15.218 -18.058 -34.021 1.00 57.62 194 SER A CA 1
ATOM 1440 C C . SER A 1 194 ? -14.873 -19.206 -33.086 1.00 57.62 194 SER A C 1
ATOM 1442 O O . SER A 1 194 ? -14.416 -19.036 -31.956 1.00 57.62 194 SER A O 1
ATOM 1444 N N . SER A 1 195 ? -15.242 -20.360 -33.602 1.00 52.44 195 SER A N 1
ATOM 1445 C CA . SER A 1 195 ? -15.369 -21.678 -33.024 1.00 52.44 195 SER A CA 1
ATOM 1446 C C . SER A 1 195 ? -14.017 -22.390 -32.952 1.00 52.44 195 SER A C 1
ATOM 1448 O O . SER A 1 195 ? -13.085 -22.033 -33.663 1.00 52.44 195 SER A O 1
ATOM 1450 N N . GLU A 1 196 ? -13.970 -23.409 -32.092 1.00 54.06 196 GLU A N 1
ATOM 1451 C CA . GLU A 1 196 ? -13.257 -24.685 -32.260 1.00 54.06 196 GLU A CA 1
ATOM 1452 C C . GLU A 1 196 ? -12.050 -24.720 -33.209 1.00 54.06 196 GLU A C 1
ATOM 1454 O O . GLU A 1 196 ? -12.203 -24.842 -34.422 1.00 54.06 196 GLU A O 1
ATOM 1459 N N . GLU A 1 197 ? -10.853 -24.816 -32.625 1.00 58.47 197 GLU A N 1
ATOM 1460 C CA . GLU A 1 197 ? -9.729 -25.498 -33.267 1.00 58.47 197 GLU A CA 1
ATOM 1461 C C . GLU A 1 197 ? -9.270 -26.649 -32.368 1.00 58.47 197 GLU A C 1
ATOM 1463 O O . GLU A 1 197 ? -8.495 -26.505 -31.423 1.00 58.47 197 GLU A O 1
ATOM 1468 N N . ASP A 1 198 ? -9.874 -27.792 -32.674 1.00 52.50 198 ASP A N 1
ATOM 1469 C CA . ASP A 1 198 ? -9.442 -29.148 -32.383 1.00 52.50 198 ASP A CA 1
ATOM 1470 C C . ASP A 1 198 ? -8.145 -29.403 -33.177 1.00 52.50 198 ASP A C 1
ATOM 1472 O O . ASP A 1 198 ? -8.141 -29.328 -34.408 1.00 52.50 198 ASP A O 1
ATOM 1476 N N . ALA A 1 199 ? -7.028 -29.667 -32.500 1.00 58.47 199 ALA A N 1
ATOM 1477 C CA . ALA A 1 199 ? -5.841 -30.220 -33.142 1.00 58.47 199 ALA A CA 1
ATOM 1478 C C . ALA A 1 199 ? -5.107 -31.123 -32.153 1.00 58.47 199 ALA A C 1
ATOM 1480 O O . ALA A 1 199 ? -4.497 -30.678 -31.181 1.00 58.47 199 ALA A O 1
ATOM 1481 N N . ALA A 1 200 ? -5.263 -32.410 -32.433 1.00 55.06 200 ALA A N 1
ATOM 1482 C CA . ALA A 1 200 ? -4.782 -33.556 -31.700 1.00 55.06 200 ALA A CA 1
ATOM 1483 C C . ALA A 1 200 ? -3.267 -33.558 -31.443 1.00 55.06 200 ALA A C 1
ATOM 1485 O O . ALA A 1 200 ? -2.460 -33.234 -32.311 1.00 55.06 200 ALA A O 1
ATOM 1486 N N . GLU A 1 201 ? -2.948 -33.998 -30.228 1.00 52.31 201 GLU A N 1
ATOM 1487 C CA . GLU A 1 201 ? -1.840 -34.871 -29.830 1.00 52.31 201 GLU A CA 1
ATOM 1488 C C . GLU A 1 201 ? -1.065 -35.509 -31.008 1.00 52.31 201 GLU A C 1
ATOM 1490 O O . GLU A 1 201 ? -1.579 -36.402 -31.684 1.00 52.31 201 GLU A O 1
ATOM 1495 N N . GLU A 1 202 ? 0.201 -35.124 -31.196 1.00 59.53 202 GLU A N 1
ATOM 1496 C CA . GLU A 1 202 ? 1.209 -36.009 -31.792 1.00 59.53 202 GLU A CA 1
ATOM 1497 C C . GLU A 1 202 ? 2.236 -36.375 -30.716 1.00 59.53 202 GLU A C 1
ATOM 1499 O O . GLU A 1 202 ? 3.131 -35.610 -30.354 1.00 59.53 202 GLU A O 1
ATOM 1504 N N . ASP A 1 203 ? 2.015 -37.572 -30.183 1.00 57.25 203 ASP A N 1
ATOM 1505 C CA . ASP A 1 203 ? 2.911 -38.373 -29.367 1.00 57.25 203 ASP A CA 1
ATOM 1506 C C . ASP A 1 203 ? 3.891 -39.077 -30.325 1.00 57.25 203 ASP A C 1
ATOM 1508 O O . ASP A 1 203 ? 3.506 -39.989 -31.060 1.00 57.25 203 ASP A O 1
ATOM 1512 N N . GLU A 1 204 ? 5.143 -38.617 -30.387 1.00 59.44 204 GLU A N 1
ATOM 1513 C CA . GLU A 1 204 ? 6.239 -39.386 -30.986 1.00 59.44 204 GLU A CA 1
ATOM 1514 C C . GLU A 1 204 ? 7.259 -39.748 -29.902 1.00 59.44 204 GLU A C 1
ATOM 1516 O O . GLU A 1 204 ? 8.313 -39.128 -29.743 1.00 59.44 204 GLU A O 1
ATOM 1521 N N . ASP A 1 205 ? 6.934 -40.817 -29.178 1.00 58.62 205 ASP A N 1
ATOM 1522 C CA . ASP A 1 205 ? 7.904 -41.753 -28.623 1.00 58.62 205 ASP A CA 1
ATOM 1523 C C . ASP A 1 205 ? 8.860 -42.237 -29.727 1.00 58.62 205 ASP A C 1
ATOM 1525 O O . ASP A 1 205 ? 8.459 -42.859 -30.718 1.00 58.62 205 ASP A O 1
ATOM 1529 N N . LYS A 1 206 ? 10.160 -42.011 -29.536 1.00 57.97 206 LYS A N 1
ATOM 1530 C CA . LYS A 1 206 ? 11.195 -42.739 -30.271 1.00 57.97 206 LYS A CA 1
ATOM 1531 C C . LYS A 1 206 ? 12.350 -43.095 -29.347 1.00 57.97 206 LYS A C 1
ATOM 1533 O O . LYS A 1 206 ? 1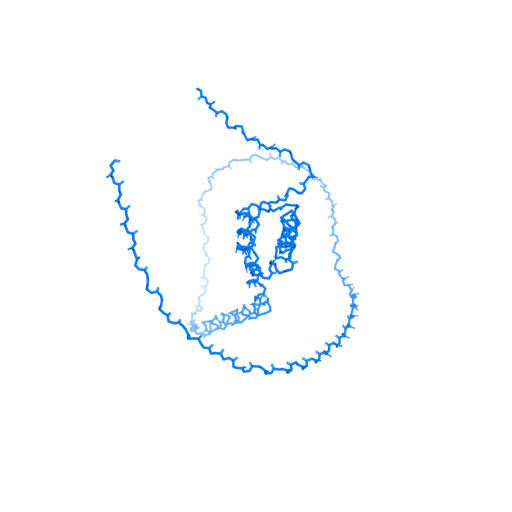3.343 -42.379 -29.239 1.00 57.97 206 LYS A O 1
ATOM 1538 N N . GLU A 1 207 ? 12.184 -44.232 -28.681 1.00 57.47 207 GLU A N 1
ATOM 1539 C CA . GLU A 1 207 ? 13.294 -45.062 -28.227 1.00 57.47 207 GLU A CA 1
ATOM 1540 C C . GLU A 1 207 ? 13.938 -45.747 -29.445 1.00 57.47 207 GLU A C 1
ATOM 1542 O O . GLU A 1 207 ? 13.266 -46.488 -30.161 1.00 57.47 207 GLU A O 1
ATOM 1547 N N . GLU A 1 208 ? 15.226 -45.489 -29.681 1.00 52.75 208 GLU A N 1
ATOM 1548 C CA . GLU A 1 208 ? 16.241 -46.477 -30.105 1.00 52.75 208 GLU A CA 1
ATOM 1549 C C . GLU A 1 208 ? 17.658 -45.902 -29.961 1.00 52.75 208 GLU A C 1
ATOM 1551 O O . GLU A 1 208 ? 17.904 -44.765 -30.431 1.00 52.75 208 GLU A O 1
#

pLDDT: mean 70.01, std 21.54, range [34.81, 97.56]

Secondary structure (DSSP, 8-state):
-------------S---PPPHHHHHHHHHHHT--GGGGTT--SSHHHHHHHHHHHHHHHHHHHH----SSPPPHHHHHHHHHHHHHHHHHHT--HHHHHHHHHHHHHHHHHHHHHHHHHS-------------------PPP------------------------------------------------------------------

Mean predicted aligned error: 21.66 Å